Protein AF-A0A1R2CXI7-F1 (afdb_monomer_lite)

InterPro domains:
  IPR032755 Translin-associated factor X-interacting protein 1, N-terminal [PF15739] (107-192)

Radius of gyration: 50.9 Å; chains: 1; bounding box: 118×107×134 Å

Sequence (336 aa):
MKKLDLDGKNRGRPKNSKDSGKSSKNLVPSPYSKPVIKPRSASNSKSTTNIKQPSTLLFNSNKNLFQESTPIDKNPILKASLSEARFDISEDDFDKRLLKDLKTIRNPDDEFDMYQKFFTEVIKADKKYGRILAKIKAGYDLKILSSENSIVTKLKNEIKEFQNQLSKEHKDRQLYVKKLEKLAKENVELSRLLDDAEIKYNTLVGRIKDITQYDVGKLPKDEMTWKALNYENQSLVKINKELQVDLKTISTKEKKLVGLLVEMKKQGYPVEQIYEKQISKSKRDISPGSYVEDTDNEDLVSGRAKEVAKPAIIPKLNLGDIQVDGLSNDSYLSDI

Structure (mmCIF, N/CA/C/O backbone):
data_AF-A0A1R2CXI7-F1
#
_entry.id   AF-A0A1R2CXI7-F1
#
loop_
_atom_site.group_PDB
_atom_site.id
_atom_site.type_symbol
_atom_site.label_atom_id
_atom_site.label_alt_id
_atom_site.label_comp_id
_atom_site.label_asym_id
_atom_site.label_entity_id
_atom_site.label_seq_id
_atom_site.pdbx_PDB_ins_code
_atom_site.Cartn_x
_atom_site.Cartn_y
_atom_site.Cartn_z
_atom_site.occupancy
_atom_site.B_iso_or_equiv
_atom_site.auth_seq_id
_atom_site.auth_comp_id
_atom_site.auth_asym_id
_atom_site.auth_atom_id
_atom_site.pdbx_PDB_model_num
ATOM 1 N N . MET A 1 1 ? 14.699 72.673 -6.684 1.00 40.12 1 MET A N 1
ATOM 2 C CA . MET A 1 1 ? 14.774 73.200 -5.301 1.00 40.12 1 MET A CA 1
ATOM 3 C C . MET A 1 1 ? 15.309 72.098 -4.390 1.00 40.12 1 MET A C 1
ATOM 5 O O . MET A 1 1 ? 14.758 71.014 -4.473 1.00 40.12 1 MET A O 1
ATOM 9 N N . LYS A 1 2 ? 16.354 72.404 -3.588 1.00 39.66 2 LYS A N 1
ATOM 10 C CA . LYS A 1 2 ? 17.000 71.620 -2.491 1.00 39.66 2 LYS A CA 1
ATOM 11 C C . LYS A 1 2 ? 17.464 70.192 -2.866 1.00 39.66 2 LYS A C 1
ATOM 13 O O . LYS A 1 2 ? 16.628 69.327 -3.043 1.00 39.66 2 LYS A O 1
ATOM 18 N N . LYS A 1 3 ? 18.737 69.853 -3.125 1.00 38.34 3 LYS A N 1
ATOM 19 C CA . LYS A 1 3 ? 20.074 70.205 -2.583 1.00 38.34 3 LYS A CA 1
ATOM 20 C C . LYS A 1 3 ? 20.368 69.654 -1.167 1.00 38.34 3 LYS A C 1
ATOM 22 O O . LYS A 1 3 ? 19.745 70.122 -0.220 1.00 38.34 3 LYS A O 1
ATOM 27 N N . LEU A 1 4 ? 21.431 68.825 -1.125 1.00 38.62 4 LEU A N 1
ATOM 28 C CA . LEU A 1 4 ? 22.408 68.552 -0.045 1.00 38.62 4 LEU A CA 1
ATOM 29 C C . LEU A 1 4 ? 21.944 67.604 1.084 1.00 38.62 4 LEU A C 1
ATOM 31 O O . LEU A 1 4 ? 20.808 67.705 1.524 1.00 38.62 4 LEU A O 1
ATOM 35 N N . ASP A 1 5 ? 22.753 66.715 1.667 1.00 36.41 5 ASP A N 1
ATOM 36 C CA . ASP A 1 5 ? 24.124 66.232 1.420 1.00 36.41 5 ASP A CA 1
ATOM 37 C C . ASP A 1 5 ? 24.438 65.108 2.438 1.00 36.41 5 ASP A C 1
ATOM 39 O O . ASP A 1 5 ? 23.789 65.038 3.480 1.00 36.41 5 ASP A O 1
ATOM 43 N N . LEU A 1 6 ? 25.405 64.246 2.077 1.00 40.66 6 LEU A N 1
ATOM 44 C CA . LEU A 1 6 ? 26.630 63.820 2.804 1.00 40.66 6 LEU A CA 1
ATOM 45 C C . LEU A 1 6 ? 26.599 63.813 4.363 1.00 40.66 6 LEU A C 1
ATOM 47 O O . LEU A 1 6 ? 26.071 64.711 4.996 1.00 40.66 6 LEU A O 1
ATOM 51 N N . ASP A 1 7 ? 27.251 62.915 5.108 1.00 39.97 7 ASP A N 1
ATOM 52 C CA . ASP A 1 7 ? 28.494 62.190 4.844 1.00 39.97 7 ASP A CA 1
ATOM 53 C C . ASP A 1 7 ? 28.828 61.227 6.007 1.00 39.97 7 ASP A C 1
ATOM 55 O O . ASP A 1 7 ? 28.520 61.536 7.156 1.00 39.97 7 ASP A O 1
ATOM 59 N N . GLY A 1 8 ? 29.610 60.178 5.707 1.00 39.44 8 GLY A N 1
ATOM 60 C CA . GLY A 1 8 ? 30.761 59.705 6.505 1.00 39.44 8 GLY A CA 1
ATOM 61 C C . GLY A 1 8 ? 30.561 59.058 7.891 1.00 39.44 8 GLY A C 1
ATOM 62 O O . GLY A 1 8 ? 29.607 59.314 8.601 1.00 39.44 8 GLY A O 1
ATOM 63 N N . LYS A 1 9 ? 31.462 58.228 8.434 1.00 41.25 9 LYS A N 1
ATOM 64 C CA . LYS A 1 9 ? 32.814 57.740 8.084 1.00 41.25 9 LYS A CA 1
ATOM 65 C C . LYS A 1 9 ? 33.075 56.505 8.985 1.00 41.25 9 LYS A C 1
ATOM 67 O O . LYS A 1 9 ? 32.728 56.528 10.156 1.00 41.25 9 LYS A O 1
ATOM 72 N N . ASN A 1 10 ? 33.535 55.373 8.446 1.00 41.66 10 ASN A N 1
ATOM 73 C CA . ASN A 1 10 ? 34.939 54.924 8.347 1.00 41.66 10 ASN A CA 1
ATOM 74 C C . ASN A 1 10 ? 35.700 54.648 9.664 1.00 41.66 10 ASN A C 1
ATOM 76 O O . ASN A 1 10 ? 35.816 55.546 10.495 1.00 41.66 10 ASN A O 1
ATOM 80 N N . ARG A 1 11 ? 36.352 53.465 9.721 1.00 36.72 11 ARG A N 1
ATOM 81 C CA . ARG A 1 11 ? 37.671 53.083 10.323 1.00 36.72 11 ARG A CA 1
ATOM 82 C C . ARG A 1 11 ? 37.583 51.624 10.798 1.00 36.72 11 ARG A C 1
ATOM 84 O O . ARG A 1 11 ? 36.631 51.292 11.480 1.00 36.72 11 ARG A O 1
ATOM 91 N N . GLY A 1 12 ? 38.486 50.677 10.549 1.00 33.03 12 GLY A N 1
ATOM 92 C CA . GLY A 1 12 ? 39.833 50.526 9.966 1.00 33.03 12 GLY A CA 1
ATOM 93 C C . GLY A 1 12 ? 40.204 49.034 10.209 1.00 33.03 12 GLY A C 1
ATOM 94 O O . GLY A 1 12 ? 39.444 48.337 10.867 1.00 33.03 12 GLY A O 1
ATOM 95 N N . ARG A 1 13 ? 41.299 48.393 9.798 1.00 35.66 13 ARG A N 1
ATOM 96 C CA . ARG A 1 13 ? 42.573 48.684 9.125 1.00 35.66 13 ARG A CA 1
ATOM 97 C C . ARG A 1 13 ? 43.193 47.286 8.794 1.00 35.66 13 ARG A C 1
ATOM 99 O O . ARG A 1 13 ? 42.824 46.318 9.457 1.00 35.66 13 ARG A O 1
ATOM 106 N N . PRO A 1 14 ? 44.120 47.147 7.824 1.00 55.00 14 PRO A N 1
ATOM 107 C CA . PRO A 1 14 ? 44.58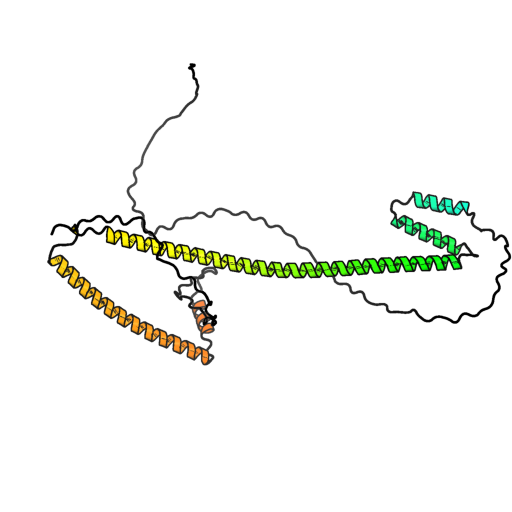8 45.859 7.292 1.00 55.00 14 PRO A CA 1
ATOM 108 C C . PRO A 1 14 ? 45.928 45.383 7.893 1.00 55.00 14 PRO A C 1
ATOM 110 O O . PRO A 1 14 ? 46.610 46.153 8.574 1.00 55.00 14 PRO A O 1
ATOM 113 N N . LYS A 1 15 ? 46.349 44.145 7.570 1.00 42.78 15 LYS A N 1
ATOM 114 C CA . LYS A 1 15 ? 47.748 43.682 7.675 1.00 42.78 15 LYS A CA 1
ATOM 115 C C . LYS A 1 15 ? 48.178 42.801 6.481 1.00 42.78 15 LYS A C 1
ATOM 117 O O . LYS A 1 15 ? 47.635 41.729 6.253 1.00 42.78 15 LYS A O 1
ATOM 122 N N . ASN A 1 16 ? 49.180 43.331 5.775 1.00 32.88 16 ASN A N 1
ATOM 123 C CA . ASN A 1 16 ? 50.277 42.730 4.988 1.00 32.88 16 ASN A CA 1
ATOM 124 C C . ASN A 1 16 ? 50.880 41.443 5.621 1.00 32.88 16 ASN A C 1
ATOM 126 O O . ASN A 1 16 ? 50.728 41.268 6.824 1.00 32.88 16 ASN A O 1
ATOM 130 N N . SER A 1 17 ? 51.653 40.545 4.983 1.00 34.12 17 SER A N 1
ATOM 131 C CA . SER A 1 17 ? 52.339 40.464 3.670 1.00 34.12 17 SER A CA 1
ATOM 132 C C . SER A 1 17 ? 53.127 39.136 3.556 1.00 34.12 17 SER A C 1
ATOM 134 O O . SER A 1 17 ? 53.605 38.681 4.591 1.00 34.12 17 SER A O 1
ATOM 136 N N . LYS A 1 18 ? 53.427 38.714 2.304 1.00 34.72 18 LYS A N 1
ATOM 137 C CA . LYS A 1 18 ? 54.623 37.960 1.814 1.00 34.72 18 LYS A CA 1
ATOM 138 C C . LYS A 1 18 ? 54.823 36.515 2.310 1.00 34.72 18 LYS A C 1
ATOM 140 O O . LYS A 1 18 ? 54.539 36.212 3.453 1.00 34.72 18 LYS A O 1
ATOM 145 N N . ASP A 1 19 ? 55.425 35.572 1.592 1.00 34.62 19 ASP A N 1
ATOM 146 C CA . ASP A 1 19 ? 55.866 35.335 0.204 1.00 34.62 19 ASP A CA 1
ATOM 147 C C . ASP A 1 19 ? 56.463 33.900 0.223 1.00 34.62 19 ASP A C 1
ATOM 149 O O . ASP A 1 19 ? 56.715 33.354 1.300 1.00 34.62 19 ASP A O 1
ATOM 153 N N . SER A 1 20 ? 56.752 33.340 -0.950 1.00 30.55 20 SER A N 1
ATOM 154 C CA . SER A 1 20 ? 57.569 32.154 -1.273 1.00 30.55 20 SER A CA 1
ATOM 155 C C . SER A 1 20 ? 56.811 31.026 -1.972 1.00 30.55 20 SER A C 1
ATOM 157 O O . SER A 1 20 ? 56.117 30.193 -1.391 1.00 30.55 20 SER A O 1
ATOM 159 N N . GLY A 1 21 ? 56.986 31.020 -3.293 1.00 31.34 21 GLY A N 1
ATOM 160 C CA . GLY A 1 21 ? 56.548 29.954 -4.168 1.00 31.34 21 GLY A CA 1
ATOM 161 C C . GLY A 1 21 ? 57.337 28.662 -3.987 1.00 31.34 21 GLY A C 1
ATOM 162 O O . GLY A 1 21 ? 58.462 28.646 -3.491 1.00 31.34 21 GLY A O 1
ATOM 163 N N . LYS A 1 22 ? 56.758 27.584 -4.514 1.00 34.19 22 LYS A N 1
ATOM 164 C CA . LYS A 1 22 ? 57.499 26.486 -5.130 1.00 34.19 22 LYS A CA 1
ATOM 165 C C . LYS A 1 22 ? 56.659 25.879 -6.250 1.00 34.19 22 LYS A C 1
ATOM 167 O O . LYS A 1 22 ? 55.550 25.397 -6.050 1.00 34.19 22 LYS A O 1
ATOM 172 N N . SER A 1 23 ? 57.248 25.959 -7.435 1.00 33.56 23 SER A N 1
ATOM 173 C CA . SER A 1 23 ? 56.897 25.272 -8.671 1.00 33.56 23 SER A CA 1
ATOM 174 C C . SER A 1 23 ? 56.673 23.772 -8.453 1.00 33.56 23 SER A C 1
ATOM 176 O O . SER A 1 23 ? 57.524 23.095 -7.878 1.00 33.56 23 SER A O 1
ATOM 178 N N . SER A 1 24 ? 55.565 23.239 -8.976 1.00 34.97 24 SER A N 1
ATOM 179 C CA . SER A 1 24 ? 55.477 21.834 -9.385 1.00 34.97 24 SER A CA 1
ATOM 180 C C . SER A 1 24 ? 54.522 21.681 -10.576 1.00 34.97 24 SER A C 1
ATOM 182 O O . SER A 1 24 ? 53.307 21.696 -10.459 1.00 34.97 24 SER A O 1
ATOM 184 N N . LYS A 1 25 ? 55.154 21.656 -11.752 1.00 34.78 25 LYS A N 1
ATOM 185 C CA . LYS A 1 25 ? 54.899 20.825 -12.938 1.00 34.78 25 LYS A CA 1
ATOM 186 C C . LYS A 1 25 ? 53.481 20.261 -13.147 1.00 34.78 25 LYS A C 1
ATOM 188 O O . LYS A 1 25 ? 53.008 19.421 -12.392 1.00 34.78 25 LYS A O 1
ATOM 193 N N . ASN A 1 26 ? 52.933 20.633 -14.306 1.00 42.88 26 ASN A N 1
ATOM 194 C CA . ASN A 1 26 ? 51.988 19.899 -15.150 1.00 42.88 26 ASN A CA 1
ATOM 195 C C . ASN A 1 26 ? 51.870 18.399 -14.824 1.00 42.88 26 ASN A C 1
ATOM 197 O O . ASN A 1 26 ? 52.779 17.622 -15.118 1.00 42.88 26 ASN A O 1
ATOM 201 N N . LEU A 1 27 ? 50.707 17.999 -14.314 1.00 35.78 27 LEU A N 1
ATOM 202 C CA . LEU A 1 27 ? 50.229 16.622 -14.340 1.00 35.78 27 LEU A CA 1
ATOM 203 C C . LEU A 1 27 ? 48.855 16.630 -15.007 1.00 35.78 27 LEU A C 1
ATOM 205 O O . LEU A 1 27 ? 47.883 17.161 -14.475 1.00 35.78 27 LEU A O 1
ATOM 209 N N . VAL A 1 28 ? 48.818 16.073 -16.214 1.00 42.09 28 VAL A N 1
ATOM 210 C CA . VAL A 1 28 ? 47.593 15.732 -16.938 1.00 42.09 28 VAL A CA 1
ATOM 211 C C . VAL A 1 28 ? 46.804 14.733 -16.078 1.00 42.09 28 VAL A C 1
ATOM 213 O O . VAL A 1 28 ? 47.386 13.722 -15.674 1.00 42.09 28 VAL A O 1
ATOM 216 N N . PRO A 1 29 ? 45.514 14.963 -15.769 1.00 41.12 29 PRO A N 1
ATOM 217 C CA . PRO A 1 29 ? 44.729 13.995 -15.015 1.00 41.12 29 PRO A CA 1
ATOM 218 C C . PRO A 1 29 ? 44.424 12.783 -15.900 1.00 41.12 29 PRO A C 1
ATOM 220 O O . PRO A 1 29 ? 43.861 12.917 -16.984 1.00 41.12 29 PRO A O 1
ATOM 223 N N . SER A 1 30 ? 44.790 11.591 -15.430 1.00 46.53 30 SER A N 1
ATOM 224 C CA . SER A 1 30 ? 44.369 10.326 -16.036 1.00 46.53 30 SER A CA 1
ATOM 225 C C . SER A 1 30 ? 42.844 10.158 -15.908 1.00 46.53 30 SER A C 1
ATOM 227 O O . SER A 1 30 ? 42.305 10.414 -14.821 1.00 46.53 30 SER A O 1
ATOM 229 N N . PRO A 1 31 ? 42.142 9.676 -16.954 1.00 45.88 31 PRO A N 1
ATOM 230 C CA . PRO A 1 31 ? 40.681 9.546 -16.982 1.00 45.88 31 PRO A CA 1
ATOM 231 C C . PRO A 1 31 ? 40.109 8.456 -16.049 1.00 45.88 31 PRO A C 1
ATOM 233 O O . PRO A 1 31 ? 38.913 8.197 -16.081 1.00 45.88 31 PRO A O 1
ATOM 236 N N . TYR A 1 32 ? 40.926 7.840 -15.185 1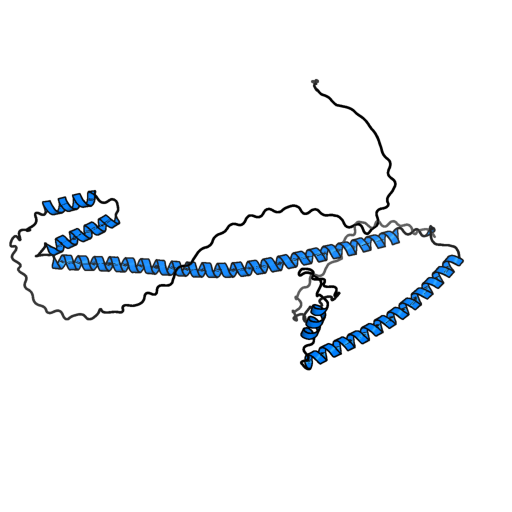.00 38.53 32 TYR A N 1
ATOM 237 C CA . TYR A 1 32 ? 40.520 6.745 -14.288 1.00 38.53 32 TYR A CA 1
ATOM 238 C C . TYR A 1 32 ? 40.651 7.055 -12.784 1.00 38.53 32 TYR A C 1
ATOM 240 O O . TYR A 1 32 ? 40.691 6.150 -11.949 1.00 38.53 32 TYR A O 1
ATOM 248 N N . SER A 1 33 ? 40.693 8.331 -12.400 1.00 44.47 33 SER A N 1
ATOM 249 C CA . SER A 1 33 ? 40.797 8.730 -10.988 1.00 44.47 33 SER A CA 1
ATOM 250 C C . SER A 1 33 ? 39.413 8.782 -10.323 1.00 44.47 33 SER A C 1
ATOM 252 O O . SER A 1 33 ? 38.645 9.711 -10.559 1.00 44.47 33 SER A O 1
ATOM 254 N N . LYS A 1 34 ? 39.078 7.791 -9.485 1.00 43.62 34 LYS A N 1
ATOM 255 C CA . LYS A 1 34 ? 37.812 7.753 -8.725 1.00 43.62 34 LYS A CA 1
ATOM 256 C C . LYS A 1 34 ? 37.728 8.908 -7.706 1.00 43.62 34 LYS A C 1
ATOM 258 O O . LYS A 1 34 ? 38.711 9.146 -7.000 1.00 43.62 34 LYS A O 1
ATOM 263 N N . PRO A 1 35 ? 36.573 9.580 -7.545 1.00 43.03 35 PRO A N 1
ATOM 264 C CA . PRO A 1 35 ? 36.405 10.593 -6.510 1.00 43.03 35 PRO A CA 1
ATOM 265 C C . PRO A 1 35 ? 36.284 9.950 -5.120 1.00 43.03 35 PRO A C 1
ATOM 267 O O . PRO A 1 35 ? 35.498 9.030 -4.899 1.00 43.03 35 PRO A O 1
ATOM 270 N N . VAL A 1 36 ? 37.056 10.468 -4.161 1.00 40.81 36 VAL A N 1
ATOM 271 C CA . VAL A 1 36 ? 36.945 10.131 -2.735 1.00 40.81 36 VAL A CA 1
ATOM 272 C C . VAL A 1 36 ? 35.788 10.931 -2.139 1.00 40.81 36 VAL A C 1
ATOM 274 O O . VAL A 1 36 ? 35.916 12.126 -1.878 1.00 40.81 36 VAL A O 1
ATOM 277 N N . ILE A 1 37 ? 34.654 10.269 -1.911 1.00 38.19 37 ILE A N 1
ATOM 278 C CA . ILE A 1 37 ? 33.508 10.839 -1.193 1.00 38.19 37 ILE A CA 1
ATOM 279 C C . ILE A 1 37 ? 33.637 10.459 0.287 1.00 38.19 37 ILE A C 1
ATOM 281 O O . ILE A 1 37 ? 33.604 9.284 0.646 1.00 38.19 37 ILE A O 1
ATOM 285 N N . LYS A 1 38 ? 33.790 11.460 1.161 1.00 40.94 38 LYS A N 1
ATOM 286 C CA . LYS A 1 38 ? 33.699 11.286 2.620 1.00 40.94 38 LYS A CA 1
ATOM 287 C C . LYS A 1 38 ? 32.222 11.143 3.024 1.00 40.94 38 LYS A C 1
ATOM 289 O O . LYS A 1 38 ? 31.434 12.009 2.642 1.00 40.94 38 LYS A O 1
ATOM 294 N N . PRO A 1 39 ? 31.826 10.133 3.820 1.00 37.03 39 PRO A N 1
ATOM 295 C CA . PRO A 1 39 ? 30.456 10.036 4.303 1.00 37.03 39 PRO A CA 1
ATOM 296 C C . PRO A 1 39 ? 30.208 11.023 5.451 1.00 37.03 39 PRO A C 1
ATOM 298 O O . PRO A 1 39 ? 31.014 11.172 6.371 1.00 37.03 39 PRO A O 1
ATOM 301 N N . ARG A 1 40 ? 29.063 11.702 5.368 1.00 33.16 40 ARG A N 1
ATOM 302 C CA . ARG A 1 40 ? 28.509 12.616 6.369 1.00 33.16 40 ARG A CA 1
ATOM 303 C C . ARG A 1 40 ? 27.686 11.798 7.370 1.00 33.16 40 ARG A C 1
ATOM 305 O O . ARG A 1 40 ? 26.814 11.033 6.973 1.00 33.16 40 ARG A O 1
ATOM 312 N N . SER A 1 41 ? 27.992 11.949 8.653 1.00 36.53 41 SER A N 1
ATOM 313 C CA . SER A 1 41 ? 27.380 11.233 9.775 1.00 36.53 41 SER A CA 1
ATOM 314 C C . SER A 1 41 ? 25.871 11.493 9.887 1.00 36.53 41 SER A C 1
ATOM 316 O O . SER A 1 41 ? 25.453 12.650 9.917 1.00 36.53 41 SER A O 1
ATOM 318 N N . ALA A 1 42 ? 25.072 10.430 10.013 1.00 34.50 42 ALA A N 1
ATOM 319 C CA . ALA A 1 42 ? 23.656 10.491 10.374 1.00 34.50 42 ALA A CA 1
ATOM 320 C C . ALA A 1 42 ? 23.458 9.984 11.813 1.00 34.50 42 ALA A C 1
ATOM 322 O O . ALA A 1 42 ? 23.968 8.934 12.203 1.00 34.50 42 ALA A O 1
ATOM 323 N N . SER A 1 43 ? 22.745 10.777 12.608 1.00 35.34 43 SER A N 1
ATOM 324 C CA . SER A 1 43 ? 22.449 10.569 14.023 1.00 35.34 43 SER A CA 1
ATOM 325 C C . SER A 1 43 ? 21.372 9.503 14.243 1.00 35.34 43 SER A C 1
ATOM 327 O O . SER A 1 43 ? 20.269 9.611 13.711 1.00 35.34 43 SER A O 1
ATOM 329 N N . ASN A 1 44 ? 21.668 8.522 15.097 1.00 34.00 44 ASN A N 1
ATOM 330 C CA . ASN A 1 44 ? 20.701 7.567 15.637 1.00 34.00 44 ASN A CA 1
ATOM 331 C C . ASN A 1 44 ? 19.860 8.217 16.746 1.00 34.00 44 ASN A C 1
ATOM 333 O O . ASN A 1 44 ? 20.416 8.712 17.724 1.00 34.00 44 ASN A O 1
ATOM 337 N N . SER A 1 45 ? 18.534 8.104 16.665 1.00 33.97 45 SER A N 1
ATOM 338 C CA . SER A 1 45 ? 17.668 8.135 17.848 1.00 33.97 45 SER A CA 1
ATOM 339 C C . SER A 1 45 ? 16.755 6.905 17.819 1.00 33.97 45 SER A C 1
ATOM 341 O O . SER A 1 45 ? 16.017 6.677 16.866 1.00 33.97 45 SER A O 1
ATOM 343 N N . LYS A 1 46 ? 16.893 6.051 18.839 1.00 33.31 46 LYS A N 1
ATOM 344 C CA . LYS A 1 46 ? 16.040 4.888 19.106 1.00 33.31 46 LYS A CA 1
ATOM 345 C C . LYS A 1 46 ? 15.129 5.263 20.271 1.00 33.31 46 LYS A C 1
ATOM 347 O O . LYS A 1 46 ? 15.644 5.536 21.352 1.00 33.31 46 LYS A O 1
ATOM 352 N N . SER A 1 47 ? 13.814 5.241 20.076 1.00 33.09 47 SER A N 1
ATOM 353 C CA . SER A 1 47 ? 12.852 5.186 21.176 1.00 33.09 47 SER A CA 1
ATOM 354 C C . SER A 1 47 ? 12.313 3.763 21.303 1.00 33.09 47 SER A C 1
ATOM 356 O O . SER A 1 47 ? 11.942 3.101 20.336 1.00 33.09 47 SER A O 1
ATOM 358 N N . THR A 1 48 ? 12.372 3.274 22.532 1.00 38.53 48 THR A N 1
ATOM 359 C CA . THR A 1 48 ? 11.898 1.982 23.006 1.00 38.53 48 THR A CA 1
ATOM 360 C C . THR A 1 48 ? 10.446 2.113 23.450 1.00 38.53 48 THR A C 1
ATOM 362 O O . THR A 1 48 ? 10.079 3.123 24.036 1.00 38.53 48 THR A O 1
ATOM 365 N N . THR A 1 49 ? 9.626 1.081 23.259 1.00 33.03 49 THR A N 1
ATOM 366 C CA . THR A 1 49 ? 8.569 0.735 24.225 1.00 33.03 49 THR A CA 1
ATOM 367 C C . THR A 1 49 ? 8.191 -0.739 24.078 1.00 33.03 49 THR A C 1
ATOM 369 O O . THR A 1 49 ? 7.684 -1.188 23.057 1.00 33.03 49 THR A O 1
ATOM 372 N N . ASN A 1 50 ? 8.483 -1.492 25.139 1.00 35.84 50 ASN A N 1
ATOM 373 C CA . ASN A 1 50 ? 7.927 -2.807 25.433 1.00 35.84 50 ASN A CA 1
ATOM 374 C C . ASN A 1 50 ? 6.538 -2.615 26.051 1.00 35.84 50 ASN A C 1
ATOM 376 O O . ASN A 1 50 ? 6.427 -1.869 27.023 1.00 35.84 50 ASN A O 1
ATOM 380 N N . ILE A 1 51 ? 5.522 -3.348 25.591 1.00 34.41 51 ILE A N 1
ATOM 381 C CA . ILE A 1 51 ? 4.290 -3.557 26.364 1.00 34.41 51 ILE A CA 1
ATOM 382 C C . ILE A 1 51 ? 4.021 -5.059 26.440 1.00 34.41 51 ILE A C 1
ATOM 384 O O . ILE A 1 51 ? 3.764 -5.730 25.443 1.00 34.41 51 ILE A O 1
ATOM 388 N N . LYS A 1 52 ? 4.148 -5.568 27.668 1.00 33.47 52 LYS A N 1
ATOM 389 C CA . LYS A 1 52 ? 3.819 -6.927 28.092 1.00 33.47 52 LYS A CA 1
ATOM 390 C C . LYS A 1 52 ? 2.299 -7.092 28.135 1.00 33.47 52 LYS A C 1
ATOM 392 O O . LYS A 1 52 ? 1.595 -6.226 28.646 1.00 33.47 52 LYS A O 1
ATOM 397 N N . GLN A 1 53 ? 1.823 -8.230 27.642 1.00 45.81 53 GLN A N 1
ATOM 398 C CA . GLN A 1 53 ? 0.455 -8.703 27.841 1.00 45.81 53 GLN A CA 1
ATOM 399 C C . GLN A 1 53 ? 0.232 -9.213 29.270 1.00 45.81 53 GLN A C 1
ATOM 401 O O . GLN A 1 53 ? 1.162 -9.754 29.875 1.00 45.81 53 GLN A O 1
ATOM 406 N N . PRO A 1 54 ? -1.023 -9.165 29.745 1.00 39.00 54 PRO A N 1
ATOM 407 C CA . PRO A 1 54 ? -1.535 -10.232 30.593 1.00 39.00 54 PRO A CA 1
ATOM 408 C C . PRO A 1 54 ? -2.892 -10.793 30.125 1.00 39.00 54 PRO A C 1
ATOM 410 O O . PRO A 1 54 ? -3.872 -10.077 29.942 1.00 39.00 54 PRO A O 1
ATOM 413 N N . SER A 1 55 ? -2.876 -12.118 29.964 1.00 34.38 55 SER A N 1
ATOM 414 C CA . SER A 1 55 ? -3.849 -13.132 30.403 1.00 34.38 55 SER A CA 1
ATOM 415 C C . SER A 1 55 ? -5.360 -12.937 30.209 1.00 34.38 55 SER A C 1
ATOM 417 O O . SER A 1 55 ? -6.026 -12.126 30.846 1.00 34.38 55 SER A O 1
ATOM 419 N N . THR A 1 56 ? -5.886 -13.893 29.449 1.00 40.12 56 THR A N 1
ATOM 420 C CA . THR A 1 56 ? -7.238 -14.458 29.421 1.00 40.12 56 THR A CA 1
ATOM 421 C C . THR A 1 56 ? -7.816 -14.809 30.799 1.00 40.12 56 THR A C 1
ATOM 423 O O . THR A 1 56 ? -7.197 -15.583 31.528 1.00 40.12 56 THR A O 1
ATOM 426 N N . LEU A 1 57 ? -9.059 -14.397 31.081 1.00 31.53 57 LEU A N 1
ATOM 427 C CA . LEU A 1 57 ? -9.964 -15.132 31.973 1.00 31.53 57 LEU A CA 1
ATOM 428 C C . LEU A 1 57 ? -11.394 -15.162 31.414 1.00 31.53 57 LEU A C 1
ATOM 430 O O . LEU A 1 57 ? -11.969 -14.148 31.021 1.00 31.53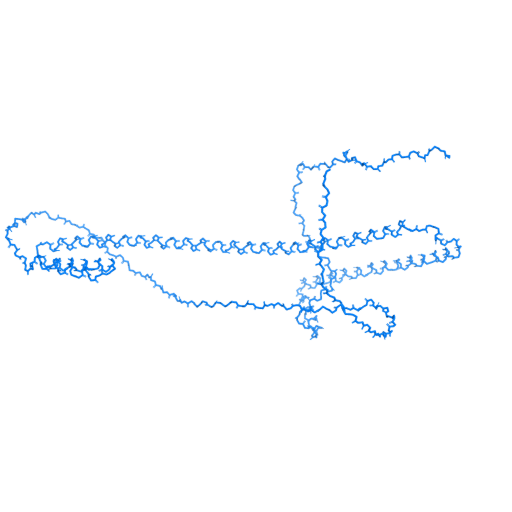 57 LEU A O 1
ATOM 434 N N . LEU A 1 58 ? -11.912 -16.387 31.362 1.00 32.91 58 LEU A N 1
ATOM 435 C CA . LEU A 1 58 ? -13.234 -16.819 30.928 1.00 32.91 58 LEU A CA 1
ATOM 436 C C . LEU A 1 58 ? -14.278 -16.535 32.020 1.00 32.91 58 LEU A C 1
ATOM 438 O O . LEU A 1 58 ? -14.062 -16.894 33.173 1.00 32.91 58 LEU A O 1
ATOM 442 N N . PHE A 1 59 ? -15.437 -15.992 31.642 1.00 31.52 59 PHE A N 1
ATOM 443 C CA . PHE A 1 59 ? -16.661 -16.019 32.450 1.00 31.52 59 PHE A CA 1
ATOM 444 C C . PHE A 1 59 ? -17.847 -16.446 31.578 1.00 31.52 59 PHE A C 1
ATOM 446 O O . PHE A 1 59 ? -18.224 -15.747 30.640 1.00 31.52 59 PHE A O 1
ATOM 453 N N . ASN A 1 60 ? -18.420 -17.605 31.898 1.00 27.50 60 ASN A N 1
ATOM 454 C CA . ASN A 1 60 ? -19.805 -18.015 31.642 1.00 27.50 60 ASN A CA 1
ATOM 455 C C . ASN A 1 60 ? -20.004 -19.318 32.440 1.00 27.50 60 ASN A C 1
ATOM 457 O O . ASN A 1 60 ? -19.098 -20.139 32.474 1.00 27.50 60 ASN A O 1
ATOM 461 N N . SER A 1 61 ? -21.100 -19.604 33.133 1.00 32.38 61 SER A N 1
ATOM 462 C CA . SER A 1 61 ? -22.487 -19.176 32.973 1.00 32.38 61 SER A CA 1
ATOM 463 C C . SER A 1 61 ? -23.269 -19.618 34.216 1.00 32.38 61 SER A C 1
ATOM 465 O O . SER A 1 61 ? -23.064 -20.749 34.647 1.00 32.38 61 SER A O 1
ATOM 467 N N . ASN A 1 62 ? -24.229 -18.830 34.703 1.00 29.11 62 ASN A N 1
ATOM 468 C CA . ASN A 1 62 ? -25.343 -19.369 35.490 1.00 29.11 62 ASN A CA 1
ATOM 469 C C . ASN A 1 62 ? -26.656 -19.018 34.791 1.00 29.11 62 ASN A C 1
ATOM 471 O O . ASN A 1 62 ? -26.974 -17.852 34.567 1.00 29.11 62 ASN A O 1
ATOM 475 N N . LYS A 1 63 ? -27.364 -20.074 34.388 1.00 38.19 63 LYS A N 1
ATOM 476 C CA . LYS A 1 63 ? -28.680 -20.051 33.756 1.00 38.19 63 LYS A CA 1
ATOM 477 C C . LYS A 1 63 ? -29.767 -20.061 34.834 1.00 38.19 63 LYS A C 1
ATOM 479 O O . LYS A 1 63 ? -29.681 -20.843 35.770 1.00 38.19 63 LYS A O 1
ATOM 484 N N . ASN A 1 64 ? -30.786 -19.238 34.592 1.00 37.19 64 ASN A N 1
ATOM 485 C CA . ASN A 1 64 ? -32.220 -19.484 34.772 1.00 37.19 64 ASN A CA 1
ATOM 486 C C . ASN A 1 64 ? -32.705 -20.131 36.075 1.00 37.19 64 ASN A C 1
ATOM 488 O O . ASN A 1 64 ? -32.557 -21.337 36.233 1.00 37.19 64 ASN A O 1
ATOM 492 N N . LEU A 1 65 ? -33.496 -19.387 36.862 1.00 35.44 65 LEU A N 1
ATOM 493 C CA . LEU A 1 65 ? -34.717 -19.952 37.451 1.00 35.44 65 LEU A CA 1
ATOM 494 C C . LEU A 1 65 ? -35.694 -18.863 37.926 1.00 35.44 65 LEU A C 1
ATOM 496 O O . LEU A 1 65 ? -35.635 -18.430 39.069 1.00 35.44 65 LEU A O 1
ATOM 500 N N . PHE A 1 66 ? -36.613 -18.443 37.055 1.00 35.00 66 PHE A N 1
ATOM 501 C CA . PHE A 1 66 ? -37.904 -17.883 37.466 1.00 35.00 66 PHE A CA 1
ATOM 502 C C . PHE A 1 66 ? -38.931 -18.100 36.356 1.00 35.00 66 PHE A C 1
ATOM 504 O O . PHE A 1 66 ? -38.803 -17.510 35.289 1.00 35.00 66 PHE A O 1
ATOM 511 N N . GLN A 1 67 ? -39.943 -18.919 36.638 1.00 34.34 67 GLN A N 1
ATOM 512 C CA . GLN A 1 67 ? -41.362 -18.581 36.489 1.00 34.34 67 GLN A CA 1
ATOM 513 C C . GLN A 1 67 ? -42.206 -19.813 36.817 1.00 34.34 67 GLN A C 1
ATOM 515 O O . GLN A 1 67 ? -42.106 -20.817 36.130 1.00 34.34 67 GLN A O 1
ATOM 520 N N . GLU A 1 68 ? -43.064 -19.697 37.828 1.00 31.42 68 GLU A N 1
ATOM 521 C CA . GLU A 1 68 ? -44.490 -19.968 37.638 1.00 31.42 68 GLU A CA 1
ATOM 522 C C . GLU A 1 68 ? -45.308 -19.388 38.794 1.00 31.42 68 GLU A C 1
ATOM 524 O O . GLU A 1 68 ? -44.865 -19.297 39.940 1.00 31.42 68 GLU A O 1
ATOM 529 N N . SER A 1 69 ? -46.482 -18.884 38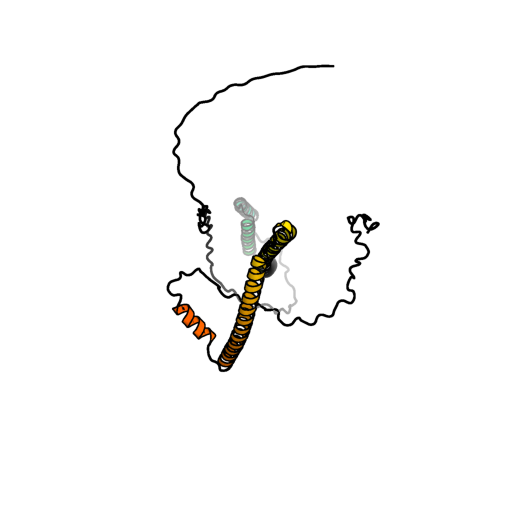.438 1.00 39.81 69 SER A N 1
ATOM 530 C CA . SER A 1 69 ? -47.295 -17.959 39.211 1.00 39.81 69 SER A CA 1
ATOM 531 C C . SER A 1 69 ? -48.702 -18.513 39.431 1.00 39.81 69 SER A C 1
ATOM 533 O O . SER A 1 69 ? -49.417 -18.742 38.462 1.00 39.81 69 SER A O 1
ATOM 535 N N . THR A 1 70 ? -49.125 -18.516 40.703 1.00 38.00 70 THR A N 1
ATOM 536 C CA . THR A 1 70 ? -50.517 -18.429 41.227 1.00 38.00 70 THR A CA 1
ATOM 537 C C . THR A 1 70 ? -51.432 -19.666 41.039 1.00 38.00 70 THR A C 1
ATOM 539 O O . THR A 1 70 ? -51.168 -20.485 40.168 1.00 38.00 70 THR A O 1
ATOM 542 N N . PRO A 1 71 ? -52.465 -19.866 41.896 1.00 42.38 71 PRO A N 1
ATOM 543 C CA . PRO A 1 71 ? -53.620 -18.969 42.000 1.00 42.38 71 PRO A CA 1
ATOM 544 C C . PRO A 1 71 ? -53.844 -18.366 43.395 1.00 42.38 71 PRO A C 1
ATOM 546 O O . PRO A 1 71 ? -53.488 -18.916 44.432 1.00 42.38 71 PRO A O 1
ATOM 549 N N . ILE A 1 72 ? -54.459 -17.189 43.353 1.00 45.91 72 ILE A N 1
ATOM 550 C CA . ILE A 1 72 ? -54.908 -16.337 44.452 1.00 45.91 72 ILE A CA 1
ATOM 551 C C . ILE A 1 72 ? -56.123 -16.968 45.127 1.00 45.91 72 ILE A C 1
ATOM 553 O O . ILE A 1 72 ? -57.131 -17.197 44.458 1.00 45.91 72 ILE A O 1
ATOM 557 N N . ASP A 1 73 ? -56.052 -17.151 46.445 1.00 33.62 73 ASP A N 1
ATOM 558 C CA . ASP A 1 73 ? -57.222 -17.467 47.258 1.00 33.62 73 ASP A CA 1
ATOM 559 C C . ASP A 1 73 ? -57.789 -16.187 47.884 1.00 33.62 73 ASP A C 1
ATOM 561 O O . ASP A 1 73 ? -57.071 -15.364 48.464 1.00 33.62 73 ASP A O 1
ATOM 565 N N . LYS A 1 74 ? -59.091 -15.989 47.685 1.00 52.62 74 LYS A N 1
ATOM 566 C CA . LYS A 1 74 ? -59.855 -14.835 48.153 1.00 52.62 74 LYS A CA 1
ATOM 567 C C . LYS A 1 74 ? -60.465 -15.198 49.497 1.00 52.62 74 LYS A C 1
ATOM 569 O O . LYS A 1 74 ? -61.376 -16.014 49.526 1.00 52.62 74 LYS A O 1
ATOM 574 N N . ASN A 1 75 ? -60.047 -14.536 50.574 1.00 42.16 75 ASN A N 1
ATOM 575 C CA . ASN A 1 75 ? -60.980 -13.911 51.514 1.00 42.16 75 ASN A CA 1
ATOM 576 C C . ASN A 1 75 ? -60.268 -13.078 52.590 1.00 42.16 75 ASN A C 1
ATOM 578 O O . ASN A 1 75 ? -59.069 -13.235 52.820 1.00 42.16 75 ASN A O 1
ATOM 582 N N . PRO A 1 76 ? -60.994 -12.104 53.164 1.00 60.72 76 PRO A N 1
ATOM 583 C CA . PRO A 1 76 ? -60.442 -10.959 53.862 1.00 60.72 76 PRO A CA 1
ATOM 584 C C . PRO A 1 76 ? -60.144 -11.321 55.313 1.00 60.72 76 PRO A C 1
ATOM 586 O O . PRO A 1 76 ? -60.694 -12.285 55.818 1.00 60.72 76 PRO A O 1
ATOM 589 N N . ILE A 1 77 ? -59.318 -10.518 55.979 1.00 43.16 77 ILE A N 1
ATOM 590 C CA . ILE A 1 77 ? -59.426 -10.099 57.388 1.00 43.16 77 ILE A CA 1
ATOM 591 C C . ILE A 1 77 ? -58.089 -9.440 57.708 1.00 43.16 77 ILE A C 1
ATOM 593 O O . ILE A 1 77 ? -57.103 -10.119 57.952 1.00 43.16 77 ILE A O 1
ATOM 597 N N . LEU A 1 78 ? -58.067 -8.110 57.734 1.00 39.75 78 LEU A N 1
ATOM 598 C CA . LEU A 1 78 ? -57.241 -7.362 58.676 1.00 39.75 78 LEU A CA 1
ATOM 599 C C . LEU A 1 78 ? -58.011 -6.095 59.060 1.00 39.75 78 LEU A C 1
ATOM 601 O O . LEU A 1 78 ? -57.698 -4.985 58.641 1.00 39.75 78 LEU A O 1
ATOM 605 N N . LYS A 1 79 ? -59.016 -6.272 59.927 1.00 44.28 79 LYS A N 1
ATOM 606 C CA . LYS A 1 79 ? -59.249 -5.292 60.991 1.00 44.28 79 LYS A CA 1
ATOM 607 C C . LYS A 1 79 ? -58.039 -5.383 61.925 1.00 44.28 79 LYS A C 1
ATOM 609 O O . LYS A 1 79 ? -58.079 -6.086 62.929 1.00 44.28 79 LYS A O 1
ATOM 614 N N . ALA A 1 80 ? -56.934 -4.747 61.550 1.00 38.00 80 ALA A N 1
ATOM 615 C CA . ALA A 1 80 ? -55.840 -4.520 62.475 1.00 38.00 80 ALA A CA 1
ATOM 616 C C . ALA A 1 80 ? -56.248 -3.328 63.340 1.00 38.00 80 ALA A C 1
ATOM 618 O O . ALA A 1 80 ? -56.279 -2.189 62.877 1.00 38.00 80 ALA A O 1
ATOM 619 N N . SER A 1 81 ? -56.634 -3.642 64.575 1.00 36.31 81 SER A N 1
ATOM 620 C CA . SER A 1 81 ? -56.712 -2.693 65.677 1.00 36.31 81 SER A CA 1
ATOM 621 C C . SER A 1 81 ? -55.514 -1.748 65.612 1.00 36.31 81 SER A C 1
ATOM 623 O O . SER A 1 81 ? -54.366 -2.193 65.526 1.00 36.31 81 SER A O 1
ATOM 625 N N . LEU A 1 82 ? -55.793 -0.447 65.613 1.00 41.19 82 LEU A N 1
ATOM 626 C CA . LEU A 1 82 ? -54.803 0.617 65.691 1.00 41.19 82 LEU A CA 1
ATOM 627 C C . LEU A 1 82 ? -54.274 0.668 67.135 1.00 41.19 82 LEU A C 1
ATOM 629 O O . LEU A 1 82 ? -54.458 1.645 67.845 1.00 41.19 82 LEU A O 1
ATOM 633 N N . SER A 1 83 ? -53.678 -0.426 67.612 1.00 39.47 83 SER A N 1
ATOM 634 C CA . SER A 1 83 ? -52.889 -0.382 68.833 1.00 39.47 83 SER A CA 1
ATOM 635 C C . SER A 1 83 ? -51.575 0.296 68.486 1.00 39.47 83 SER A C 1
ATOM 637 O O . SER A 1 83 ? -50.831 -0.174 67.620 1.00 39.47 83 SER A O 1
ATOM 639 N N . GLU A 1 84 ? -51.350 1.416 69.152 1.00 44.09 84 GLU A N 1
ATOM 640 C CA . GLU A 1 84 ? -50.136 2.215 69.201 1.00 44.09 84 GLU A CA 1
ATOM 641 C C . GLU A 1 84 ? -48.921 1.300 69.424 1.00 44.09 84 GLU A C 1
ATOM 643 O O . GLU A 1 84 ? -48.593 0.892 70.538 1.00 44.09 84 GLU A O 1
ATOM 648 N N . ALA A 1 85 ? -48.299 0.884 68.322 1.00 41.78 85 ALA A N 1
ATOM 649 C CA . ALA A 1 85 ? -47.063 0.129 68.356 1.00 41.78 85 ALA A CA 1
ATOM 650 C C . ALA A 1 85 ? -45.970 1.126 68.726 1.00 41.78 85 ALA A C 1
ATOM 652 O O . ALA A 1 85 ? -45.583 1.961 67.910 1.00 41.78 85 ALA A O 1
ATOM 653 N N . ARG A 1 86 ? -45.518 1.064 69.979 1.00 43.41 86 ARG A N 1
ATOM 654 C CA . ARG A 1 86 ? -44.333 1.793 70.417 1.00 43.41 86 ARG A CA 1
ATOM 655 C C . ARG A 1 86 ? -43.166 1.345 69.543 1.00 43.41 86 ARG A C 1
ATOM 657 O O . ARG A 1 86 ? -42.822 0.164 69.522 1.00 43.41 86 ARG A O 1
ATOM 664 N N . PHE A 1 87 ? -42.602 2.288 68.801 1.00 46.44 87 PHE A N 1
ATOM 665 C CA . PHE A 1 87 ? -41.268 2.140 68.249 1.00 46.44 87 PHE A CA 1
ATOM 666 C C . PHE A 1 87 ? -40.310 1.919 69.429 1.00 46.44 87 PHE A C 1
ATOM 668 O O . PHE A 1 87 ? -40.212 2.773 70.304 1.00 46.44 87 PHE A O 1
ATOM 675 N N . ASP A 1 88 ? -39.612 0.782 69.468 1.00 50.41 88 ASP A N 1
ATOM 676 C CA . ASP A 1 88 ? -38.562 0.514 70.472 1.00 50.41 88 ASP A CA 1
ATOM 677 C C . ASP A 1 88 ? -37.259 1.296 70.183 1.00 50.41 88 ASP A C 1
ATOM 679 O O . ASP A 1 88 ? -36.249 1.122 70.860 1.00 50.41 88 ASP A O 1
ATOM 683 N N . ILE A 1 89 ? -37.272 2.182 69.183 1.00 51.19 89 ILE A N 1
ATOM 684 C CA . ILE A 1 89 ? -36.192 3.110 68.850 1.00 51.19 89 ILE A CA 1
ATOM 685 C C . ILE A 1 89 ? -36.851 4.471 68.637 1.00 51.19 89 ILE A C 1
ATOM 687 O O . ILE A 1 89 ? -37.702 4.607 67.763 1.00 51.19 89 ILE A O 1
ATOM 691 N N . SER A 1 90 ? -36.493 5.468 69.446 1.00 58.12 90 SER A N 1
ATOM 692 C CA . SER A 1 90 ? -36.945 6.846 69.234 1.00 58.12 90 SER A CA 1
ATOM 693 C C . SER A 1 90 ? -36.560 7.279 67.816 1.00 58.12 90 SER A C 1
ATOM 695 O O . SER A 1 90 ? -35.375 7.290 67.488 1.00 58.12 90 SER A O 1
ATOM 697 N N . GLU A 1 91 ? -37.546 7.625 66.985 1.00 58.75 91 GLU A N 1
ATOM 698 C CA . GLU A 1 91 ? -37.383 8.118 65.602 1.00 58.75 91 GLU A CA 1
ATOM 699 C C . GLU A 1 91 ? -36.300 9.223 65.531 1.00 58.75 91 GLU A C 1
ATOM 701 O O . GLU A 1 91 ? -35.447 9.246 64.646 1.00 58.75 91 GLU A O 1
ATOM 706 N N . ASP A 1 92 ? -36.240 10.034 66.591 1.00 59.88 92 ASP A N 1
ATOM 707 C CA . ASP A 1 92 ? -35.336 11.168 66.787 1.00 59.88 92 ASP A CA 1
ATOM 708 C C . ASP A 1 92 ? -33.855 10.793 67.053 1.00 59.88 92 ASP A C 1
ATOM 710 O O . ASP A 1 92 ? -32.979 11.659 67.021 1.00 59.88 92 ASP A O 1
ATOM 714 N N . ASP A 1 93 ? -33.545 9.523 67.342 1.00 69.75 93 ASP A N 1
ATOM 715 C CA . ASP A 1 93 ? -32.175 9.028 67.583 1.00 69.75 93 ASP A CA 1
ATOM 716 C C . ASP A 1 93 ? -31.565 8.404 66.312 1.00 69.75 93 ASP A C 1
ATOM 718 O O . ASP A 1 93 ? -30.355 8.461 66.077 1.00 69.75 93 ASP A O 1
ATOM 722 N N . PHE A 1 94 ? -32.422 7.874 65.436 1.00 73.94 94 PHE A N 1
ATOM 723 C CA . PHE A 1 94 ? -32.024 7.249 64.177 1.00 73.94 94 PHE A CA 1
ATOM 724 C C . PHE A 1 94 ? -31.580 8.292 63.143 1.00 73.94 94 PHE A C 1
ATOM 726 O O . PHE A 1 94 ? -30.486 8.190 62.579 1.00 73.94 94 PHE A O 1
ATOM 733 N N . ASP A 1 95 ? -32.369 9.356 62.977 1.00 76.06 95 ASP A N 1
ATOM 734 C CA . ASP A 1 95 ? -32.069 10.451 62.048 1.00 76.06 95 ASP A CA 1
ATOM 735 C C . ASP A 1 95 ? -30.801 11.216 62.441 1.00 76.06 95 ASP A C 1
ATOM 737 O O . ASP A 1 95 ? -29.992 11.579 61.583 1.00 76.06 95 ASP A O 1
ATOM 741 N N . LYS A 1 96 ? -30.558 11.404 63.746 1.00 81.00 96 LYS A N 1
ATOM 742 C CA . LYS A 1 96 ? -29.325 12.037 64.249 1.00 81.00 96 LYS A CA 1
ATOM 743 C C . LYS A 1 96 ? -28.087 11.204 63.934 1.00 81.00 96 LYS A C 1
ATOM 745 O O . LYS A 1 96 ? -27.033 11.770 63.631 1.00 81.00 96 LYS A O 1
ATOM 750 N N . ARG A 1 97 ? -28.206 9.875 63.994 1.00 81.00 97 ARG A N 1
ATOM 751 C CA . ARG A 1 97 ? -27.115 8.942 63.695 1.00 81.00 97 ARG A CA 1
ATOM 752 C C . ARG A 1 97 ? -26.803 8.916 62.201 1.00 81.00 97 ARG A C 1
ATOM 754 O O . ARG A 1 97 ? -25.646 9.091 61.830 1.00 81.00 97 ARG A O 1
ATOM 761 N N . LEU A 1 98 ? -27.836 8.846 61.362 1.00 82.06 98 LEU A N 1
ATOM 762 C CA . LEU A 1 98 ? -27.708 8.944 59.909 1.00 82.06 98 LEU A CA 1
ATOM 763 C C . LEU A 1 98 ? -27.060 10.273 59.485 1.00 82.06 98 LEU A C 1
ATOM 765 O O . LEU A 1 98 ? -26.097 10.271 58.723 1.00 82.06 98 LEU A O 1
ATOM 769 N N . LEU A 1 99 ? -27.512 11.411 60.030 1.00 82.62 99 LEU A N 1
ATOM 770 C CA . LEU A 1 99 ? -26.925 12.722 59.718 1.00 82.62 99 LEU A CA 1
ATOM 771 C C . LEU A 1 99 ? -25.454 12.834 60.133 1.00 82.62 99 LEU A C 1
ATOM 773 O O . LEU A 1 99 ? -24.676 13.533 59.482 1.00 82.62 99 LEU A O 1
ATOM 777 N N . LYS A 1 100 ? -25.075 12.212 61.253 1.00 84.31 100 LYS A N 1
ATOM 778 C CA . LYS A 1 100 ? -23.695 12.222 61.743 1.00 84.31 100 LYS A CA 1
ATOM 779 C C . LYS A 1 100 ? -22.787 11.410 60.825 1.00 84.31 100 LYS A C 1
ATOM 781 O O . LYS A 1 100 ? -21.711 11.890 60.469 1.00 84.31 100 LYS A O 1
ATOM 786 N N . ASP A 1 101 ? -23.234 10.232 60.411 1.00 80.44 101 ASP A N 1
ATOM 787 C CA . ASP A 1 101 ? -22.435 9.351 59.565 1.00 80.44 101 ASP A CA 1
ATOM 788 C C . ASP A 1 101 ? -22.334 9.911 58.128 1.00 80.44 101 ASP A C 1
ATOM 790 O O . ASP A 1 101 ? -21.235 9.951 57.572 1.00 80.44 101 ASP A O 1
ATOM 794 N N . LEU A 1 102 ? -23.408 10.517 57.597 1.00 81.75 102 LEU A N 1
ATOM 795 C CA . LEU A 1 102 ? -23.410 11.230 56.306 1.00 81.75 102 LEU A CA 1
ATOM 796 C C . LEU A 1 102 ? -22.450 12.429 56.269 1.00 81.75 102 LEU A C 1
ATOM 798 O O . LEU A 1 102 ? -21.756 12.631 55.277 1.00 81.75 102 LEU A O 1
ATOM 802 N N . LYS A 1 103 ? -22.333 13.206 57.358 1.00 81.31 103 LYS A N 1
ATOM 803 C CA . LYS A 1 103 ? -21.377 14.334 57.449 1.00 81.31 103 LYS A CA 1
ATOM 804 C C . LYS A 1 103 ? -19.910 13.910 57.345 1.00 81.31 103 LYS A C 1
ATOM 806 O O . LYS A 1 103 ? -19.042 14.757 57.138 1.00 81.31 103 LYS A O 1
ATOM 811 N N . THR A 1 104 ? -19.631 12.624 57.532 1.00 79.12 104 THR A N 1
ATOM 812 C CA . THR A 1 104 ? -18.275 12.067 57.528 1.00 79.12 104 THR A CA 1
ATOM 813 C C . THR A 1 104 ? -17.873 11.557 56.137 1.00 79.12 104 THR A C 1
ATOM 815 O O . THR A 1 104 ? -16.693 11.316 55.884 1.00 79.12 104 THR A O 1
ATOM 818 N N . ILE A 1 105 ? -18.833 11.432 55.216 1.00 80.62 105 ILE A N 1
ATOM 819 C CA . ILE A 1 105 ? -18.630 10.913 53.864 1.00 80.62 105 ILE A CA 1
ATOM 820 C C . ILE A 1 105 ? -18.254 12.046 52.900 1.00 80.62 105 ILE A C 1
ATOM 822 O O . ILE A 1 105 ? -18.801 13.144 52.954 1.00 80.62 105 ILE A O 1
ATOM 826 N N . ARG A 1 106 ? -17.295 11.780 52.003 1.00 73.25 106 ARG A N 1
ATOM 827 C CA . ARG A 1 106 ? -16.866 12.711 50.939 1.00 73.25 106 ARG A CA 1
ATOM 828 C C . ARG A 1 106 ? -17.244 12.263 49.526 1.00 73.25 106 ARG A C 1
ATOM 830 O O . ARG A 1 106 ? -17.124 13.071 48.611 1.00 73.25 106 ARG A O 1
ATOM 837 N N . ASN A 1 107 ? -17.645 11.006 49.342 1.00 78.81 107 ASN A N 1
ATOM 838 C CA . ASN A 1 107 ? -17.894 10.407 48.034 1.00 78.81 107 ASN A CA 1
ATOM 839 C C . ASN A 1 107 ? -19.381 10.014 47.913 1.00 78.81 107 ASN A C 1
ATOM 841 O O . ASN A 1 107 ? -19.885 9.351 48.817 1.00 78.81 107 ASN A O 1
ATOM 845 N N . PRO A 1 108 ? -20.091 10.388 46.836 1.00 75.38 108 PRO A N 1
ATOM 846 C CA . PRO A 1 108 ? -21.523 10.099 46.684 1.00 75.38 108 PRO A CA 1
ATOM 847 C C . PRO A 1 108 ? -21.861 8.599 46.623 1.00 75.38 108 PRO A C 1
ATOM 849 O O . PRO A 1 108 ? -22.945 8.205 47.046 1.00 75.38 108 PRO A O 1
ATOM 852 N N . ASP A 1 109 ? -20.944 7.746 46.155 1.00 77.50 109 ASP A N 1
ATOM 853 C CA . ASP A 1 109 ? -21.163 6.289 46.140 1.00 77.50 109 ASP A CA 1
ATOM 854 C 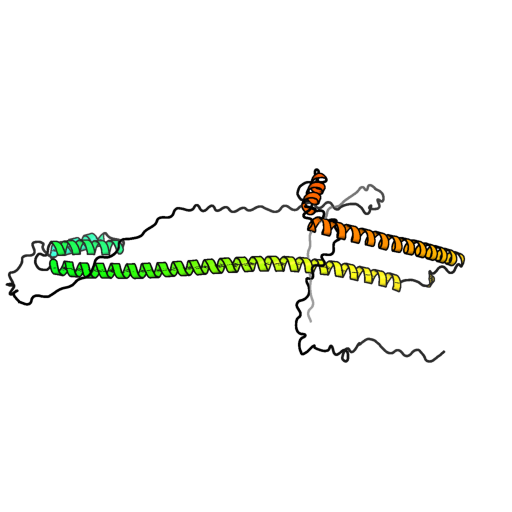C . ASP A 1 109 ? -21.221 5.712 47.567 1.00 77.50 109 ASP A C 1
ATOM 856 O O . ASP A 1 109 ? -22.088 4.899 47.891 1.00 77.50 109 ASP A O 1
ATOM 860 N N . ASP A 1 110 ? -20.364 6.217 48.459 1.00 84.31 110 ASP A N 1
ATOM 861 C CA . ASP A 1 110 ? -20.356 5.833 49.874 1.00 84.31 110 ASP A CA 1
ATOM 862 C C . ASP A 1 110 ? -21.624 6.332 50.598 1.00 84.31 110 ASP A C 1
ATOM 864 O O . ASP A 1 110 ? -22.078 5.727 51.574 1.00 84.31 110 ASP A O 1
ATOM 868 N N . GLU A 1 111 ? -22.210 7.432 50.113 1.00 85.56 111 GLU A N 1
ATOM 869 C CA . GLU A 1 111 ? -23.465 8.005 50.605 1.00 85.56 111 GLU A CA 1
ATOM 870 C C . GLU A 1 111 ? -24.647 7.073 50.304 1.00 85.56 111 GLU A C 1
ATOM 872 O O . GLU A 1 111 ? -25.439 6.751 51.196 1.00 85.56 111 GLU A O 1
ATOM 877 N N . PHE A 1 112 ? -24.730 6.567 49.069 1.00 86.06 112 PHE A N 1
ATOM 878 C CA . PHE A 1 112 ? -25.747 5.597 48.661 1.00 86.06 112 PHE A CA 1
ATOM 879 C C . PHE A 1 112 ? -25.644 4.287 49.456 1.00 86.06 112 PHE A C 1
ATOM 881 O O . PHE A 1 112 ? -26.652 3.798 49.980 1.00 86.06 112 PHE A O 1
ATOM 888 N N . ASP A 1 113 ? -24.429 3.762 49.629 1.00 87.81 113 ASP A N 1
ATOM 889 C CA . ASP A 1 113 ? -24.168 2.575 50.449 1.00 87.81 113 ASP A CA 1
ATOM 890 C C . ASP A 1 113 ? -24.605 2.774 51.907 1.00 87.81 113 ASP A C 1
ATOM 892 O O . ASP A 1 113 ? -25.107 1.850 52.561 1.00 87.81 113 ASP A O 1
ATOM 896 N N . MET A 1 114 ? -24.437 3.987 52.437 1.00 87.56 114 MET A N 1
ATOM 897 C CA . MET A 1 114 ? -24.875 4.329 53.784 1.00 87.56 114 MET A CA 1
ATOM 898 C C . MET A 1 114 ? -26.399 4.360 53.896 1.00 87.56 114 MET A C 1
ATOM 900 O O . MET A 1 114 ? -26.953 3.709 54.787 1.00 87.56 114 MET A O 1
ATOM 904 N N . TYR A 1 115 ? -27.093 5.014 52.963 1.00 89.31 115 TYR A N 1
ATOM 905 C CA . TYR A 1 115 ? -28.556 4.979 52.907 1.00 89.31 115 TYR A CA 1
ATOM 906 C C . TYR A 1 115 ? -29.092 3.547 52.790 1.00 89.31 115 TYR A C 1
ATOM 908 O O . TYR A 1 115 ? -30.052 3.189 53.475 1.00 89.31 115 TYR A O 1
ATOM 916 N N . GLN A 1 116 ? -28.447 2.690 51.994 1.00 90.00 116 GLN A N 1
ATOM 917 C CA . GLN A 1 116 ? -28.855 1.293 51.846 1.00 90.00 116 GLN A CA 1
ATOM 918 C C . GLN A 1 116 ? -28.706 0.501 53.159 1.00 90.00 116 GLN A C 1
ATOM 920 O O . GLN A 1 116 ? -29.574 -0.319 53.492 1.00 90.00 116 GLN A O 1
ATOM 925 N N . LYS A 1 117 ? -27.642 0.760 53.932 1.00 90.00 117 LYS A N 1
ATOM 926 C CA . LYS A 1 117 ? -27.416 0.157 55.259 1.00 90.00 117 LYS A CA 1
ATOM 927 C C . LYS A 1 117 ? -28.488 0.580 56.261 1.00 90.00 117 LYS A C 1
ATOM 929 O O . LYS A 1 117 ? -29.140 -0.295 56.833 1.00 90.00 117 LYS A O 1
ATOM 934 N N . PHE A 1 118 ? -28.724 1.883 56.414 1.00 89.50 118 PHE A N 1
ATOM 935 C CA . PHE A 1 118 ? -29.737 2.406 57.338 1.00 89.50 118 PHE A CA 1
ATOM 936 C C . PHE A 1 118 ? -31.150 1.953 56.949 1.00 89.50 118 PHE A C 1
ATOM 938 O O . PHE A 1 118 ? -31.914 1.510 57.802 1.00 89.50 118 PHE A O 1
ATOM 945 N N . PHE A 1 119 ? -31.485 1.938 55.657 1.00 91.50 119 PHE A N 1
ATOM 946 C CA . PHE A 1 119 ? -32.779 1.430 55.196 1.00 91.50 119 PHE A CA 1
ATOM 947 C C . PHE A 1 119 ? -32.972 -0.061 55.522 1.00 91.50 119 PHE A C 1
ATOM 949 O O . PHE A 1 119 ? -34.061 -0.494 55.900 1.00 91.50 119 PHE A O 1
ATOM 956 N N . THR A 1 120 ? -31.902 -0.857 55.446 1.00 92.56 120 THR A N 1
ATOM 957 C CA . THR A 1 120 ? -31.927 -2.274 55.845 1.00 92.56 120 THR A CA 1
ATOM 958 C C . THR A 1 120 ? -32.126 -2.444 57.355 1.00 92.56 120 THR A C 1
ATOM 960 O O . THR A 1 120 ? -32.776 -3.399 57.783 1.00 92.56 120 THR A O 1
ATOM 963 N N . GLU A 1 121 ? -31.588 -1.536 58.166 1.00 89.75 121 GLU A N 1
ATOM 964 C CA . GLU A 1 121 ? -31.781 -1.512 59.619 1.00 89.75 121 GLU A CA 1
ATOM 965 C C . GLU A 1 121 ? -33.229 -1.146 59.991 1.00 89.75 121 GLU A C 1
ATOM 967 O O . GLU A 1 121 ? -33.848 -1.875 60.768 1.00 89.75 121 GLU A O 1
ATOM 972 N N . VAL A 1 122 ? -33.823 -0.139 59.335 1.00 89.19 122 VAL A N 1
ATOM 973 C CA . VAL A 1 122 ? -35.248 0.224 59.495 1.00 89.19 122 VAL A CA 1
ATOM 974 C C . VAL A 1 122 ? -36.168 -0.951 59.157 1.00 89.19 122 VAL A C 1
ATOM 976 O O . VAL A 1 122 ? -37.062 -1.285 59.932 1.00 89.19 122 VAL A O 1
ATOM 979 N N . ILE A 1 123 ? -35.918 -1.638 58.036 1.00 90.69 123 ILE A N 1
ATOM 980 C CA . ILE A 1 123 ? -36.698 -2.817 57.621 1.00 90.69 123 ILE A CA 1
ATOM 981 C C . ILE A 1 123 ? -36.686 -3.919 58.691 1.00 90.69 123 ILE A C 1
ATOM 983 O O . ILE A 1 123 ? -37.691 -4.606 58.874 1.00 90.69 123 ILE A O 1
ATOM 987 N N . LYS A 1 124 ? -35.550 -4.119 59.372 1.00 89.12 124 LYS A N 1
ATOM 988 C CA . LYS A 1 124 ? -35.394 -5.148 60.412 1.00 89.12 124 LYS A CA 1
ATOM 989 C C . LYS A 1 124 ? -36.044 -4.745 61.736 1.00 89.12 124 LYS A C 1
ATOM 991 O O . LYS A 1 124 ? -36.553 -5.620 62.434 1.00 89.12 124 LYS A O 1
ATOM 996 N N . ALA A 1 125 ? -36.009 -3.459 62.080 1.00 87.44 125 ALA A N 1
ATOM 997 C CA . ALA A 1 125 ? -36.594 -2.933 63.309 1.00 87.44 125 ALA A CA 1
ATOM 998 C C . ALA A 1 125 ? -38.132 -2.839 63.237 1.00 87.44 125 ALA A C 1
ATOM 1000 O O . ALA A 1 125 ? -38.814 -3.080 64.236 1.00 87.44 125 ALA A O 1
ATOM 1001 N N . ASP A 1 126 ? -38.695 -2.542 62.060 1.00 85.62 126 ASP A N 1
ATOM 1002 C CA . ASP A 1 126 ? -40.137 -2.365 61.878 1.00 85.62 126 ASP A CA 1
ATOM 1003 C C . ASP A 1 126 ? -40.889 -3.703 61.719 1.00 85.62 126 ASP A C 1
ATOM 1005 O O . ASP A 1 126 ? -40.962 -4.305 60.643 1.00 85.62 126 ASP A O 1
ATOM 1009 N N . LYS A 1 127 ? -41.535 -4.149 62.803 1.00 85.50 127 LYS A N 1
ATOM 1010 C CA . LYS A 1 127 ? -42.359 -5.372 62.828 1.00 85.50 127 LYS A CA 1
ATOM 1011 C C . LYS A 1 127 ? -43.684 -5.243 62.064 1.00 85.50 127 LYS A C 1
ATOM 1013 O O . LYS A 1 127 ? -44.263 -6.267 61.700 1.00 85.50 127 LYS A O 1
ATOM 1018 N N . LYS A 1 128 ? -44.187 -4.023 61.837 1.00 88.50 128 LYS A N 1
ATOM 1019 C CA . LYS A 1 128 ? -45.503 -3.763 61.232 1.00 88.50 128 LYS A CA 1
ATOM 1020 C C . LYS A 1 128 ? -45.406 -3.629 59.714 1.00 88.50 128 LYS A C 1
ATOM 1022 O O . LYS A 1 128 ? -46.169 -4.284 59.004 1.00 88.50 128 LYS A O 1
ATOM 1027 N N . TYR A 1 129 ? -44.463 -2.828 59.216 1.00 91.19 129 TYR A N 1
ATOM 1028 C CA . TYR A 1 129 ? -44.309 -2.555 57.782 1.00 91.19 129 TYR A CA 1
ATOM 1029 C C . TYR A 1 129 ? -43.023 -3.114 57.163 1.00 91.19 129 TYR A C 1
ATOM 1031 O O . TYR A 1 129 ? -42.904 -3.105 55.935 1.00 91.19 129 TYR A O 1
ATOM 1039 N N . GLY A 1 130 ? -42.109 -3.702 57.945 1.00 90.00 130 GLY A N 1
ATOM 1040 C CA . GLY A 1 130 ? -40.832 -4.232 57.446 1.00 90.00 130 GLY A CA 1
ATOM 1041 C C . GLY A 1 130 ? -40.969 -5.207 56.270 1.00 90.00 130 GLY A C 1
ATOM 1042 O O . GLY A 1 130 ? -40.208 -5.130 55.308 1.00 90.00 130 GLY A O 1
ATOM 1043 N N . ARG A 1 131 ? -42.005 -6.065 56.250 1.00 90.19 131 ARG A N 1
ATOM 1044 C CA . ARG A 1 131 ? -42.284 -6.957 55.100 1.00 90.19 131 ARG A CA 1
ATOM 1045 C C . ARG A 1 131 ? -42.596 -6.203 53.804 1.00 90.19 131 ARG A C 1
ATOM 1047 O O . ARG A 1 131 ? -42.209 -6.664 52.731 1.00 90.19 131 ARG A O 1
ATOM 1054 N N . ILE A 1 132 ? -43.328 -5.093 53.883 1.00 93.88 132 ILE A N 1
ATOM 1055 C CA . ILE A 1 132 ? -43.681 -4.276 52.714 1.00 93.88 132 ILE A CA 1
ATOM 1056 C C . ILE A 1 132 ? -42.449 -3.489 52.261 1.00 93.88 132 ILE A C 1
ATOM 1058 O O . ILE A 1 132 ? -42.112 -3.524 51.079 1.00 93.88 132 ILE A O 1
ATOM 1062 N N . LEU A 1 133 ? -41.728 -2.869 53.199 1.00 93.62 133 LEU A N 1
ATOM 1063 C CA . LEU A 1 133 ? -40.491 -2.135 52.923 1.00 93.62 133 LEU A CA 1
ATOM 1064 C C . LEU A 1 133 ? -39.414 -3.033 52.289 1.00 93.62 133 LEU A C 1
ATOM 1066 O O . LEU A 1 133 ? -38.765 -2.624 51.330 1.00 93.62 133 LEU A O 1
ATOM 1070 N N . ALA A 1 134 ? -39.289 -4.289 52.730 1.00 93.44 134 ALA A N 1
ATOM 1071 C CA . ALA A 1 134 ? -38.394 -5.272 52.119 1.00 93.44 134 ALA A CA 1
ATOM 1072 C C . ALA A 1 134 ? -38.749 -5.573 50.652 1.00 93.44 134 ALA A C 1
ATOM 1074 O O . ALA A 1 134 ? -37.857 -5.666 49.807 1.00 93.44 134 ALA A O 1
ATOM 1075 N N . LYS A 1 135 ? -40.044 -5.694 50.322 1.00 94.56 135 LYS A N 1
ATOM 1076 C CA . LYS A 1 135 ? -40.495 -5.880 48.932 1.00 94.56 135 LYS A CA 1
ATOM 1077 C C . LYS A 1 135 ? -40.217 -4.648 48.073 1.00 94.56 135 LYS A C 1
ATOM 1079 O O . LYS A 1 135 ? -39.796 -4.799 46.930 1.00 94.56 135 LYS A O 1
ATOM 1084 N N . ILE A 1 136 ? -40.425 -3.449 48.622 1.00 94.38 136 ILE A N 1
ATOM 1085 C CA . ILE A 1 136 ? -40.101 -2.189 47.942 1.00 94.38 136 ILE A CA 1
ATOM 1086 C C . ILE A 1 136 ? -38.597 -2.133 47.652 1.00 94.38 136 ILE A C 1
ATOM 1088 O O . ILE A 1 136 ? -38.219 -1.938 46.497 1.00 94.38 136 ILE A O 1
ATOM 1092 N N . LYS A 1 137 ? -37.746 -2.401 48.655 1.00 94.38 137 LYS A N 1
ATOM 1093 C CA . LYS A 1 137 ? -36.285 -2.472 48.494 1.00 94.38 137 LYS A CA 1
ATOM 1094 C C . LYS A 1 137 ? -35.889 -3.422 47.365 1.00 94.38 137 LYS A C 1
ATOM 1096 O O . LYS A 1 137 ? -35.179 -3.018 46.452 1.00 94.38 137 LYS A O 1
ATOM 1101 N N . ALA A 1 138 ? -36.401 -4.653 47.391 1.00 94.44 138 ALA A N 1
ATOM 1102 C CA . ALA A 1 138 ? -36.096 -5.660 46.379 1.00 94.44 138 ALA A CA 1
ATOM 1103 C C . ALA A 1 138 ? -36.502 -5.219 44.960 1.00 94.44 138 ALA A C 1
ATOM 1105 O O . ALA A 1 138 ? -35.782 -5.489 44.002 1.00 94.44 138 ALA A O 1
ATOM 1106 N N . GLY A 1 139 ? -37.629 -4.511 44.818 1.00 95.12 139 GLY A N 1
ATOM 1107 C CA . GLY A 1 139 ? -38.058 -3.944 43.539 1.00 95.12 139 GLY A CA 1
ATOM 1108 C C . GLY A 1 139 ? -37.099 -2.875 43.003 1.00 95.12 139 GLY A C 1
ATOM 1109 O O . GLY A 1 139 ? -36.780 -2.881 41.812 1.00 95.12 139 GLY A O 1
ATOM 1110 N N . TYR A 1 140 ? -36.604 -1.987 43.871 1.00 94.50 140 TYR A N 1
ATOM 1111 C CA . TYR A 1 140 ? -35.609 -0.979 43.494 1.00 94.50 140 TYR A CA 1
ATOM 1112 C C . TYR A 1 140 ? -34.244 -1.596 43.184 1.00 94.50 140 TYR A C 1
ATOM 1114 O O . TYR A 1 140 ? -33.680 -1.273 42.141 1.00 94.50 140 TYR A O 1
ATOM 1122 N N . ASP A 1 141 ? -33.756 -2.526 44.010 1.00 93.00 141 ASP A N 1
ATOM 1123 C CA . ASP A 1 141 ? -32.490 -3.233 43.774 1.00 93.00 141 ASP A CA 1
ATOM 1124 C C . ASP A 1 141 ? -32.515 -3.952 42.409 1.00 93.00 141 ASP A C 1
ATOM 1126 O O . ASP A 1 141 ? -31.577 -3.843 41.619 1.00 93.00 141 ASP A O 1
ATOM 1130 N N . LEU A 1 142 ? -33.629 -4.619 42.071 1.00 94.62 142 LEU A N 1
ATOM 1131 C CA . LEU A 1 142 ? -33.804 -5.272 40.771 1.00 94.62 142 LEU A CA 1
ATOM 1132 C C . LEU A 1 142 ? -33.786 -4.264 39.611 1.00 94.62 142 LEU A C 1
ATOM 1134 O O . LEU A 1 142 ? -33.176 -4.520 38.570 1.00 94.62 142 LEU A O 1
ATOM 1138 N N . LYS A 1 143 ? -34.437 -3.107 39.780 1.00 94.19 143 LYS A N 1
ATOM 1139 C CA . LYS A 1 143 ? -34.459 -2.049 38.763 1.00 94.19 143 LYS A CA 1
ATOM 1140 C C . LYS A 1 143 ? -33.066 -1.455 38.541 1.00 94.19 143 LYS A C 1
ATOM 1142 O O . LYS A 1 143 ? -32.686 -1.264 37.383 1.00 94.19 143 LYS A O 1
ATOM 1147 N N . ILE A 1 144 ? -32.308 -1.210 39.609 1.00 92.50 144 ILE A N 1
ATOM 1148 C CA . ILE A 1 144 ? -30.926 -0.712 39.550 1.00 92.50 144 ILE A CA 1
ATOM 1149 C C . ILE A 1 144 ? -30.050 -1.716 38.795 1.00 92.50 144 ILE A C 1
ATOM 1151 O O . ILE A 1 144 ? -29.506 -1.368 37.749 1.00 92.50 144 ILE A O 1
ATOM 1155 N N . LEU A 1 145 ? -30.052 -2.988 39.208 1.00 93.56 145 LEU A N 1
ATOM 1156 C CA . LEU A 1 145 ? -29.295 -4.059 38.546 1.00 93.56 145 LEU A CA 1
ATOM 1157 C C . LEU A 1 145 ? -29.660 -4.217 37.063 1.00 93.56 145 LEU A C 1
ATOM 1159 O O . LEU A 1 145 ? -28.795 -4.437 36.216 1.00 93.56 145 LEU A O 1
ATOM 1163 N N . SER A 1 146 ? -30.946 -4.115 36.714 1.00 93.38 146 SER A N 1
ATOM 1164 C CA . SER A 1 146 ? -31.379 -4.190 35.312 1.00 93.38 146 SER A CA 1
ATOM 1165 C C . SER A 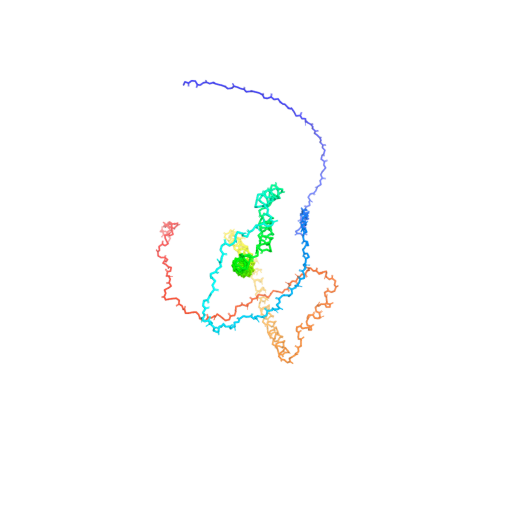1 146 ? -30.875 -3.004 34.479 1.00 93.38 146 SER A C 1
ATOM 1167 O O . SER A 1 146 ? -30.491 -3.175 33.319 1.00 93.38 146 SER A O 1
ATOM 1169 N N . SER A 1 147 ? -30.828 -1.813 35.082 1.00 93.31 147 SER A N 1
ATOM 1170 C CA . SER A 1 147 ? -30.365 -0.586 34.432 1.00 93.31 147 SER A CA 1
ATOM 1171 C C . SER A 1 147 ? -28.853 -0.624 34.226 1.00 93.31 147 SER A C 1
ATOM 1173 O O . SER A 1 147 ? -28.383 -0.361 33.121 1.00 93.31 147 SER A O 1
ATOM 1175 N N . GLU A 1 148 ? -28.102 -1.047 35.243 1.00 93.44 148 GLU A N 1
ATOM 1176 C CA . GLU A 1 148 ? -26.655 -1.263 35.161 1.00 93.44 148 GLU A CA 1
ATOM 1177 C C . GLU A 1 148 ? -26.300 -2.290 34.088 1.00 93.44 148 GLU A C 1
ATOM 1179 O O . GLU A 1 148 ? -25.486 -2.010 33.210 1.00 93.44 148 GLU A O 1
ATOM 1184 N N . ASN A 1 149 ? -26.964 -3.450 34.078 1.00 94.00 149 ASN A N 1
ATOM 1185 C CA . ASN A 1 149 ? -26.726 -4.476 33.063 1.00 94.00 149 ASN A CA 1
ATOM 1186 C C . ASN A 1 149 ? -27.027 -3.974 31.644 1.00 94.00 149 ASN A C 1
ATOM 1188 O O . ASN A 1 149 ? -26.294 -4.299 30.707 1.00 94.00 149 ASN A O 1
ATOM 1192 N N . SER A 1 150 ? -28.073 -3.162 31.475 1.00 94.94 150 SER A N 1
ATOM 1193 C CA . SER A 1 150 ? -28.397 -2.524 30.195 1.00 94.94 150 SER A CA 1
ATOM 1194 C C . SER A 1 150 ? -27.281 -1.579 29.739 1.00 94.94 150 SER A C 1
ATOM 1196 O O . SER A 1 150 ? -26.819 -1.681 28.601 1.00 94.94 150 SER A O 1
ATOM 1198 N N . ILE A 1 151 ? -26.786 -0.716 30.633 1.00 95.81 151 ILE A N 1
ATOM 1199 C CA . ILE A 1 151 ? -25.682 0.213 30.347 1.00 95.81 151 ILE A CA 1
ATOM 1200 C C . ILE A 1 151 ? -24.401 -0.556 30.014 1.00 95.81 151 ILE A C 1
ATOM 1202 O O . ILE A 1 151 ? -23.787 -0.309 28.978 1.00 95.81 151 ILE A O 1
ATOM 1206 N N . VAL A 1 152 ? -24.029 -1.542 30.831 1.00 96.44 152 VAL A N 1
ATOM 1207 C CA . VAL A 1 152 ? -22.844 -2.383 30.608 1.00 96.44 152 VAL A CA 1
ATOM 1208 C C . VAL A 1 152 ? -22.931 -3.109 29.266 1.00 96.44 152 VAL A C 1
ATOM 1210 O O . VAL A 1 152 ? -21.935 -3.206 28.551 1.00 96.44 152 VAL A O 1
ATOM 1213 N N . THR A 1 153 ? -24.110 -3.605 28.890 1.00 96.12 153 THR A N 1
ATOM 1214 C CA . THR A 1 153 ? -24.309 -4.282 27.601 1.00 96.12 153 THR A CA 1
ATOM 1215 C C . THR A 1 153 ? -24.161 -3.313 26.429 1.00 96.12 153 THR A C 1
ATOM 1217 O O . THR A 1 153 ? -23.502 -3.653 25.447 1.00 96.12 153 THR A O 1
ATOM 1220 N N . LYS A 1 154 ? -24.706 -2.093 26.538 1.00 97.00 154 LYS A N 1
ATOM 1221 C CA . LYS A 1 154 ? -24.521 -1.038 25.528 1.00 97.00 154 LYS A CA 1
ATOM 1222 C C . LYS A 1 154 ? -23.046 -0.680 25.360 1.00 97.00 154 LYS A C 1
ATOM 1224 O O . LYS A 1 154 ? -22.533 -0.773 24.251 1.00 97.00 154 LYS A O 1
ATOM 1229 N N . LEU A 1 155 ? -22.347 -0.403 26.461 1.00 97.31 155 LEU A N 1
ATOM 1230 C CA . LEU A 1 155 ? -20.919 -0.078 26.442 1.00 97.31 155 LEU A CA 1
ATOM 1231 C C . LEU A 1 155 ? -20.076 -1.219 25.856 1.00 97.31 155 LEU A C 1
ATOM 1233 O O . LEU A 1 155 ? -19.168 -0.980 25.067 1.00 97.31 155 LEU A O 1
ATOM 1237 N N . LYS A 1 156 ? -20.391 -2.482 26.176 1.00 97.50 156 LYS A N 1
ATOM 1238 C CA . LYS A 1 156 ? -19.717 -3.644 25.568 1.00 97.50 156 LYS A CA 1
ATOM 1239 C C . LYS A 1 156 ? -19.922 -3.713 24.055 1.00 97.50 156 LYS A C 1
ATOM 1241 O O . LYS A 1 156 ? -18.984 -4.060 23.336 1.00 97.50 156 LYS A O 1
ATOM 1246 N N . ASN A 1 157 ? -21.124 -3.403 23.577 1.00 97.25 157 ASN A N 1
ATOM 1247 C CA . ASN A 1 157 ? -21.418 -3.384 22.147 1.00 97.25 157 ASN A CA 1
ATOM 1248 C C . ASN A 1 157 ? -20.675 -2.245 21.439 1.00 97.25 157 ASN A C 1
ATOM 1250 O O . ASN A 1 157 ? -20.053 -2.501 20.412 1.00 97.25 157 ASN A O 1
ATOM 1254 N N . GLU A 1 158 ? -20.651 -1.043 22.020 1.00 97.81 158 GLU A N 1
ATOM 1255 C CA . GLU A 1 158 ? -19.889 0.101 21.498 1.00 97.81 158 GLU A CA 1
ATOM 1256 C C . GLU A 1 158 ? -18.386 -0.200 21.438 1.00 97.81 158 GLU A C 1
ATOM 1258 O O . GLU A 1 158 ? -17.748 0.007 20.408 1.00 97.81 158 GLU A O 1
ATOM 1263 N N . ILE A 1 159 ? -17.813 -0.787 22.497 1.00 97.88 159 ILE A N 1
ATOM 1264 C CA . ILE A 1 159 ? -16.405 -1.218 22.508 1.00 97.88 159 ILE A CA 1
ATOM 1265 C C . ILE A 1 159 ? -16.129 -2.195 21.360 1.00 97.88 159 ILE A C 1
ATOM 1267 O O . ILE A 1 159 ? -15.115 -2.075 20.669 1.00 97.88 159 ILE A O 1
ATOM 1271 N N . LYS A 1 160 ? -17.024 -3.161 21.137 1.00 97.94 160 LYS A N 1
ATOM 1272 C CA . LYS A 1 160 ? -16.881 -4.144 20.058 1.00 97.94 160 LYS A CA 1
ATOM 1273 C C . LYS A 1 160 ? -16.984 -3.492 18.676 1.00 97.94 160 LYS A C 1
ATOM 1275 O O . LYS A 1 160 ? -16.249 -3.874 17.766 1.00 97.94 160 LYS A O 1
ATOM 1280 N N . GLU A 1 161 ? -17.867 -2.515 18.512 1.00 97.75 161 GLU A N 1
ATOM 1281 C CA . GLU A 1 161 ? -18.004 -1.746 17.276 1.00 97.75 161 GLU A CA 1
ATOM 1282 C C . GLU A 1 161 ? -16.740 -0.931 16.980 1.00 97.75 161 GLU A C 1
ATOM 1284 O O . GLU A 1 161 ? -16.171 -1.066 15.893 1.00 97.75 161 GLU A O 1
ATOM 1289 N N . PHE A 1 162 ? -16.215 -0.201 17.969 1.00 97.94 162 PHE A N 1
ATOM 1290 C CA . PHE A 1 162 ? -14.959 0.538 17.830 1.00 97.94 162 PHE A CA 1
ATOM 1291 C C . PHE A 1 162 ? -13.771 -0.377 17.519 1.00 97.94 162 PHE A C 1
ATOM 1293 O O . PHE A 1 162 ? -12.948 -0.050 16.664 1.00 97.94 162 PHE A O 1
ATOM 1300 N N . GLN A 1 163 ? -13.690 -1.553 18.146 1.00 97.75 163 GLN A N 1
ATOM 1301 C CA . GLN A 1 163 ? -12.657 -2.544 17.828 1.00 97.75 163 GLN A CA 1
ATOM 1302 C C . GLN A 1 163 ? -12.738 -3.020 16.372 1.00 97.75 163 GLN A C 1
ATOM 1304 O O . GLN A 1 163 ? -11.712 -3.129 15.693 1.00 97.75 163 GLN A O 1
ATOM 1309 N N . ASN A 1 164 ? -13.947 -3.279 15.869 1.00 97.69 164 ASN A N 1
ATOM 1310 C CA . ASN A 1 164 ? -14.151 -3.687 14.481 1.00 97.69 164 ASN A CA 1
ATOM 1311 C C . ASN A 1 164 ? -13.772 -2.570 13.502 1.00 97.69 164 ASN A C 1
ATOM 1313 O O . ASN A 1 164 ? -13.100 -2.833 12.501 1.00 97.69 164 ASN A O 1
ATOM 1317 N N . GLN A 1 165 ? -14.164 -1.329 13.800 1.00 97.88 165 GLN A N 1
ATOM 1318 C CA . GLN A 1 165 ? -13.840 -0.168 12.977 1.00 97.88 165 GLN A CA 1
ATOM 1319 C C . GLN A 1 165 ? -12.326 0.068 12.921 1.00 97.88 165 GLN A C 1
ATOM 1321 O O . GLN A 1 165 ? -11.769 0.183 11.830 1.00 97.88 165 GLN A O 1
ATOM 1326 N N . LEU A 1 166 ? -11.647 0.011 14.070 1.00 97.75 166 LEU A N 1
ATOM 1327 C CA . LEU A 1 166 ? -10.194 0.138 14.157 1.00 97.75 166 LEU A CA 1
ATOM 1328 C C . LEU A 1 166 ? -9.472 -0.972 13.378 1.00 97.75 166 LEU A C 1
ATOM 1330 O O . LEU A 1 166 ? -8.497 -0.715 12.672 1.00 97.75 166 LEU A O 1
ATOM 1334 N N . SER A 1 167 ? -9.962 -2.214 13.460 1.00 97.88 167 SER A N 1
ATOM 1335 C CA . SER A 1 167 ? -9.397 -3.340 12.704 1.00 97.88 167 SER A CA 1
ATOM 1336 C C . SER A 1 167 ? -9.534 -3.146 11.192 1.00 97.88 167 SER A C 1
ATOM 1338 O O . SER A 1 167 ? -8.593 -3.422 10.442 1.00 97.88 167 SER A O 1
ATOM 1340 N N . LYS A 1 168 ? -10.692 -2.654 10.735 1.00 97.88 168 LYS A N 1
ATOM 1341 C CA . LYS A 1 168 ? -10.934 -2.338 9.324 1.00 97.88 168 LYS A CA 1
ATOM 1342 C C . LYS A 1 168 ? -10.002 -1.226 8.845 1.00 97.88 168 LYS A C 1
ATOM 1344 O O . LYS A 1 168 ? -9.294 -1.416 7.861 1.00 97.88 168 LYS A O 1
ATOM 1349 N N . GLU A 1 169 ? -9.932 -0.122 9.582 1.00 97.56 169 GLU A N 1
ATOM 1350 C CA . GLU A 1 169 ? -9.085 1.020 9.236 1.00 97.56 169 GLU A CA 1
ATOM 1351 C C . GLU A 1 169 ? -7.597 0.642 9.198 1.00 97.56 169 GLU A C 1
ATOM 1353 O O . GLU A 1 169 ? -6.860 1.054 8.301 1.00 97.56 169 GLU A O 1
ATOM 1358 N N . HIS A 1 170 ? -7.150 -0.222 10.112 1.00 97.50 170 HIS A N 1
ATOM 1359 C CA . HIS A 1 170 ? -5.788 -0.744 10.101 1.00 97.50 170 HIS A CA 1
ATOM 1360 C C . HIS A 1 170 ? -5.480 -1.563 8.834 1.00 97.50 170 HIS A C 1
ATOM 1362 O O . HIS A 1 170 ? -4.404 -1.415 8.249 1.00 97.50 170 HIS A O 1
ATOM 1368 N N . LYS A 1 171 ? -6.413 -2.412 8.379 1.00 97.69 171 LYS A N 1
ATOM 1369 C CA . LYS A 1 171 ? -6.260 -3.174 7.125 1.00 97.69 171 LYS A CA 1
ATOM 1370 C C . LYS A 1 171 ? -6.225 -2.252 5.907 1.00 97.69 171 LYS A C 1
ATOM 1372 O O . LYS A 1 171 ? -5.353 -2.414 5.054 1.00 97.69 171 LYS A O 1
ATOM 1377 N N . ASP A 1 172 ? -7.114 -1.264 5.859 1.00 97.50 172 ASP A N 1
ATOM 1378 C CA . ASP A 1 172 ? -7.167 -0.287 4.770 1.00 97.50 172 ASP A CA 1
ATOM 1379 C C . ASP A 1 172 ? -5.869 0.533 4.713 1.00 97.50 172 ASP A C 1
ATOM 1381 O O . ASP A 1 172 ? -5.256 0.662 3.652 1.00 97.50 172 ASP A O 1
ATOM 1385 N N . ARG A 1 173 ? -5.360 0.990 5.866 1.00 97.81 173 ARG A N 1
ATOM 1386 C CA . ARG A 1 173 ? -4.061 1.672 5.958 1.00 97.81 173 ARG A CA 1
ATOM 1387 C C . ARG A 1 173 ? -2.923 0.808 5.413 1.00 97.81 173 ARG A C 1
ATOM 1389 O O . ARG A 1 173 ? -2.107 1.312 4.645 1.00 97.81 173 ARG A O 1
ATOM 1396 N N . GLN A 1 174 ? -2.862 -0.479 5.759 1.00 97.88 174 GLN A N 1
ATOM 1397 C CA . GLN A 1 174 ? -1.832 -1.377 5.219 1.00 97.88 174 GLN A CA 1
ATOM 1398 C C . GLN A 1 174 ? -1.912 -1.517 3.693 1.00 97.88 174 GLN A C 1
ATOM 1400 O O . GLN A 1 174 ? -0.876 -1.562 3.026 1.00 97.88 174 GLN A O 1
ATOM 1405 N N . LEU A 1 175 ? -3.120 -1.570 3.126 1.00 97.75 175 LEU A N 1
ATOM 1406 C CA . LEU A 1 175 ? -3.312 -1.600 1.674 1.00 97.75 175 LEU A CA 1
ATOM 1407 C C . LEU A 1 175 ? -2.823 -0.305 1.017 1.00 97.75 175 LEU A C 1
ATOM 1409 O O . LEU A 1 175 ? -2.119 -0.362 0.006 1.00 97.75 175 LEU A O 1
ATOM 1413 N N . TYR A 1 176 ? -3.137 0.852 1.604 1.00 98.06 176 TYR A N 1
ATOM 1414 C CA . TYR A 1 176 ? -2.678 2.142 1.090 1.00 98.06 176 TYR A CA 1
ATOM 1415 C C . TYR A 1 176 ? -1.160 2.296 1.150 1.00 98.06 176 TYR A C 1
ATOM 1417 O O . TYR A 1 176 ? -0.575 2.774 0.181 1.00 98.06 176 TYR A O 1
ATOM 1425 N N . VAL A 1 177 ? -0.512 1.834 2.224 1.00 98.19 177 VAL A N 1
ATOM 1426 C CA . VAL A 1 177 ? 0.957 1.836 2.334 1.00 98.19 177 VAL A CA 1
ATOM 1427 C C . VAL A 1 177 ? 1.584 1.014 1.208 1.00 98.19 177 VAL A C 1
ATOM 1429 O O . VAL A 1 177 ? 2.434 1.524 0.487 1.00 98.19 177 VAL A O 1
ATOM 1432 N N . LYS A 1 178 ? 1.098 -0.210 0.963 1.00 97.88 178 LYS A N 1
ATOM 1433 C CA . LYS A 1 178 ? 1.594 -1.046 -0.146 1.00 97.88 178 LYS A CA 1
ATOM 1434 C C . LYS A 1 178 ? 1.395 -0.389 -1.513 1.00 97.88 178 LYS A C 1
ATOM 1436 O O . LYS A 1 178 ? 2.248 -0.502 -2.392 1.00 97.88 178 LYS A O 1
ATOM 1441 N N . LYS A 1 179 ? 0.265 0.298 -1.715 1.00 98.25 179 LYS A N 1
ATOM 1442 C CA . LYS A 1 179 ? -0.009 1.025 -2.963 1.00 98.25 179 LYS A CA 1
ATOM 1443 C C . LYS A 1 179 ? 0.935 2.218 -3.138 1.00 98.25 179 LYS A C 1
ATOM 1445 O O . LYS A 1 179 ? 1.438 2.419 -4.239 1.00 98.25 179 LYS A O 1
ATOM 1450 N N . LEU A 1 180 ? 1.198 2.965 -2.067 1.00 98.12 180 LEU A N 1
ATOM 1451 C CA . LEU A 1 180 ? 2.164 4.064 -2.051 1.00 98.12 180 LEU A CA 1
ATOM 1452 C C . LEU A 1 180 ? 3.580 3.575 -2.356 1.00 98.12 180 LEU A C 1
ATOM 1454 O O . LEU A 1 180 ? 4.245 4.161 -3.199 1.00 98.12 180 LEU A O 1
ATOM 1458 N N . GLU A 1 181 ? 4.017 2.475 -1.743 1.00 97.81 181 GLU A N 1
ATOM 1459 C CA . GLU A 1 181 ? 5.322 1.867 -2.029 1.00 97.81 181 GLU A CA 1
ATOM 1460 C C . GLU A 1 181 ? 5.450 1.452 -3.497 1.00 97.81 181 GLU A C 1
ATOM 1462 O O . GLU A 1 181 ? 6.492 1.669 -4.114 1.00 97.81 181 GLU A O 1
ATOM 1467 N N . LYS A 1 182 ? 4.387 0.880 -4.079 1.00 98.12 182 LYS A N 1
ATOM 1468 C CA . LYS A 1 182 ? 4.372 0.515 -5.499 1.00 98.12 182 LYS A CA 1
ATOM 1469 C C . LYS A 1 182 ? 4.505 1.747 -6.398 1.00 98.12 182 LYS A C 1
ATOM 1471 O O . LYS A 1 182 ? 5.349 1.745 -7.287 1.00 98.12 182 LYS A O 1
ATOM 1476 N N . LEU A 1 183 ? 3.711 2.788 -6.143 1.00 97.88 183 LEU A N 1
ATOM 1477 C CA . LEU A 1 183 ? 3.765 4.038 -6.908 1.00 97.88 183 LEU A CA 1
ATOM 1478 C C . LEU A 1 183 ? 5.113 4.749 -6.751 1.00 97.88 183 LEU A C 1
ATOM 1480 O O . LEU A 1 183 ? 5.626 5.304 -7.714 1.00 97.88 183 LEU A O 1
ATOM 1484 N N . ALA A 1 184 ? 5.717 4.704 -5.562 1.00 98.19 184 ALA A N 1
ATOM 1485 C CA . ALA A 1 184 ? 7.041 5.268 -5.333 1.00 98.19 184 ALA A CA 1
ATOM 1486 C C . ALA A 1 184 ? 8.109 4.561 -6.181 1.00 98.19 184 ALA A C 1
ATOM 1488 O O . ALA A 1 184 ? 8.925 5.231 -6.806 1.00 98.19 184 ALA A O 1
ATOM 1489 N N . LYS A 1 185 ? 8.075 3.223 -6.253 1.00 97.75 185 LYS A N 1
ATOM 1490 C CA . LYS A 1 185 ? 8.982 2.447 -7.116 1.00 97.75 185 LYS A CA 1
ATOM 1491 C C . LYS A 1 185 ? 8.784 2.770 -8.595 1.00 97.75 185 LYS A C 1
ATOM 1493 O O . LYS A 1 185 ? 9.759 2.988 -9.300 1.00 97.75 185 LYS A O 1
ATOM 1498 N N . GLU A 1 186 ? 7.533 2.837 -9.041 1.00 98.00 186 GLU A N 1
ATOM 1499 C CA . GLU A 1 186 ? 7.195 3.197 -10.422 1.00 98.00 186 GLU A CA 1
ATOM 1500 C C . GLU A 1 186 ? 7.697 4.602 -10.781 1.00 98.00 186 GLU A C 1
ATOM 1502 O O . GLU A 1 186 ? 8.279 4.796 -11.840 1.00 98.00 186 GLU A O 1
ATOM 1507 N N . ASN A 1 187 ? 7.557 5.570 -9.875 1.00 98.25 187 ASN A N 1
ATOM 1508 C CA . ASN A 1 187 ? 8.022 6.936 -10.105 1.00 98.25 187 ASN A CA 1
ATOM 1509 C C . ASN A 1 187 ? 9.557 7.033 -10.187 1.00 98.25 187 ASN A C 1
ATOM 1511 O O . ASN A 1 187 ? 10.093 7.783 -11.000 1.00 98.25 187 ASN A O 1
ATOM 1515 N N . VAL A 1 188 ? 10.274 6.250 -9.374 1.00 98.25 188 VAL A N 1
ATOM 1516 C CA . VAL A 1 188 ? 11.740 6.154 -9.460 1.00 98.25 188 VAL A CA 1
ATOM 1517 C C . VAL A 1 188 ? 12.165 5.568 -10.807 1.00 98.25 188 VAL A C 1
ATOM 1519 O O . VAL A 1 188 ? 13.061 6.114 -11.444 1.00 98.25 188 VAL A O 1
ATOM 1522 N N . GLU A 1 189 ? 11.497 4.512 -11.271 1.00 97.88 189 GLU A N 1
ATOM 1523 C CA . GLU A 1 189 ? 11.807 3.894 -12.564 1.00 97.88 189 GLU A CA 1
ATOM 1524 C C . GLU A 1 189 ? 11.508 4.835 -13.737 1.00 97.88 189 GLU A C 1
ATOM 1526 O O . GLU A 1 189 ? 12.332 4.996 -14.631 1.00 97.88 189 GLU A O 1
ATOM 1531 N N . LEU A 1 190 ? 10.367 5.529 -13.708 1.00 98.06 190 LEU A N 1
ATOM 1532 C CA . LEU A 1 190 ? 10.030 6.535 -14.716 1.00 98.06 190 LEU A CA 1
ATOM 1533 C C . LEU A 1 190 ? 11.040 7.687 -14.742 1.00 98.06 190 LEU A C 1
ATOM 1535 O O . LEU A 1 190 ? 11.391 8.159 -15.820 1.00 98.06 190 LEU A O 1
ATOM 1539 N N . SER A 1 191 ? 11.528 8.112 -13.574 1.00 98.19 191 SER A N 1
ATOM 1540 C CA . SER A 1 191 ? 12.566 9.145 -13.480 1.00 98.19 191 SER A CA 1
ATOM 1541 C C . SER A 1 191 ? 13.871 8.670 -14.122 1.00 98.19 191 SER A C 1
ATOM 1543 O O . SER A 1 191 ? 14.460 9.389 -14.919 1.00 98.19 191 SER A O 1
ATOM 1545 N N . ARG A 1 192 ? 14.273 7.420 -13.867 1.00 98.06 192 ARG A N 1
ATOM 1546 C CA . ARG A 1 192 ? 15.446 6.814 -14.509 1.00 98.06 192 ARG A CA 1
ATOM 1547 C C . ARG A 1 192 ? 15.288 6.722 -16.032 1.00 98.06 192 ARG A C 1
ATOM 1549 O O . ARG A 1 192 ? 16.210 7.066 -16.763 1.00 98.06 192 ARG A O 1
ATOM 1556 N N . LEU A 1 193 ? 14.126 6.283 -16.518 1.00 98.00 193 LEU A N 1
ATOM 1557 C CA . LEU A 1 193 ? 13.848 6.207 -17.957 1.00 98.00 193 LEU A CA 1
ATOM 1558 C C . LEU A 1 193 ? 13.893 7.585 -18.629 1.00 98.00 193 LEU A C 1
ATOM 1560 O O . LEU A 1 193 ? 14.313 7.692 -19.783 1.00 98.00 193 LEU A O 1
ATOM 1564 N N . LEU A 1 194 ? 13.460 8.628 -17.918 1.00 98.19 194 LEU A N 1
ATOM 1565 C CA . LEU A 1 194 ? 13.542 10.004 -18.389 1.00 98.19 194 LEU A CA 1
ATOM 1566 C C . LEU A 1 194 ? 15.000 10.459 -18.521 1.00 98.19 194 LEU A C 1
ATOM 1568 O O . LEU A 1 194 ? 15.370 10.961 -19.583 1.00 98.19 194 LEU A O 1
ATOM 1572 N N . ASP A 1 195 ? 15.822 10.218 -17.498 1.00 98.25 195 ASP A N 1
ATOM 1573 C CA . ASP A 1 195 ? 17.253 10.546 -17.514 1.00 98.25 195 ASP A CA 1
ATOM 1574 C C . ASP A 1 195 ? 17.975 9.822 -18.670 1.00 98.25 195 ASP A C 1
ATOM 1576 O O . ASP A 1 195 ? 18.724 10.432 -19.438 1.00 98.25 195 ASP A O 1
ATOM 1580 N N . ASP A 1 196 ? 17.694 8.529 -18.867 1.00 97.88 196 ASP A N 1
ATOM 1581 C CA . ASP A 1 196 ? 18.260 7.735 -19.964 1.00 97.88 196 ASP A CA 1
ATOM 1582 C C . ASP A 1 196 ? 17.853 8.282 -21.343 1.00 97.88 196 ASP A C 1
ATOM 1584 O O . ASP A 1 196 ? 18.658 8.309 -22.284 1.00 97.88 196 ASP A O 1
ATOM 1588 N N . ALA A 1 197 ? 16.599 8.720 -21.492 1.00 97.50 197 ALA A N 1
ATOM 1589 C CA . ALA A 1 197 ? 16.117 9.335 -22.724 1.00 97.50 197 ALA A CA 1
ATOM 1590 C C . ALA A 1 197 ? 16.795 10.688 -22.978 1.00 97.50 197 ALA A C 1
ATOM 1592 O O . ALA A 1 197 ? 17.233 10.949 -24.101 1.00 97.50 197 ALA A O 1
ATOM 1593 N N . GLU A 1 198 ? 16.938 11.522 -21.949 1.00 98.25 198 GLU A N 1
ATOM 1594 C CA . GLU A 1 198 ? 17.627 12.808 -22.038 1.00 98.25 198 GLU A CA 1
ATOM 1595 C C . GLU A 1 198 ? 19.084 12.633 -22.488 1.00 98.25 198 GLU A C 1
ATOM 1597 O O . GLU A 1 198 ? 19.534 13.310 -23.416 1.00 98.25 198 GLU A O 1
ATOM 1602 N N . ILE A 1 199 ? 19.807 11.662 -21.920 1.00 98.06 199 ILE A N 1
ATOM 1603 C CA . ILE A 1 199 ? 21.179 11.333 -22.335 1.00 98.06 199 ILE A CA 1
ATOM 1604 C C . ILE A 1 199 ? 21.228 10.947 -23.820 1.00 98.06 199 ILE A C 1
ATOM 1606 O O . ILE A 1 199 ? 22.099 11.423 -24.561 1.00 98.06 199 ILE A O 1
ATOM 1610 N N . LYS A 1 200 ? 20.293 10.109 -24.287 1.00 97.19 200 LYS A N 1
ATOM 1611 C CA . LYS A 1 200 ? 20.212 9.693 -25.699 1.00 97.19 200 LYS A CA 1
ATOM 1612 C C . LYS A 1 200 ? 19.958 10.882 -26.624 1.00 97.19 200 LYS A C 1
ATOM 1614 O O . LYS A 1 200 ? 20.642 11.009 -27.643 1.00 97.19 200 LYS A O 1
ATOM 1619 N N . TYR A 1 201 ? 19.030 11.770 -26.268 1.00 97.50 201 TYR A N 1
ATOM 1620 C CA . TYR A 1 201 ? 18.738 12.965 -27.060 1.00 97.50 201 TYR A CA 1
ATOM 1621 C C . TYR A 1 201 ? 19.913 13.934 -27.090 1.00 97.50 201 TYR A C 1
ATOM 1623 O O . TYR A 1 201 ? 20.307 14.367 -28.170 1.00 97.50 201 TYR A O 1
ATOM 1631 N N . ASN A 1 202 ? 20.537 14.208 -25.946 1.00 97.00 202 ASN A N 1
ATOM 1632 C CA . ASN A 1 202 ? 21.711 15.076 -25.877 1.00 97.00 202 ASN A CA 1
ATOM 1633 C C . ASN A 1 202 ? 22.879 14.519 -26.706 1.00 97.00 202 ASN A C 1
ATOM 1635 O O . ASN A 1 202 ? 23.556 15.266 -27.414 1.00 97.00 202 ASN A O 1
ATOM 1639 N N . THR A 1 203 ? 23.065 13.197 -26.703 1.00 96.56 203 THR A N 1
ATOM 1640 C CA . THR A 1 203 ? 24.056 12.521 -27.554 1.00 96.56 203 THR A CA 1
ATOM 1641 C C . THR A 1 203 ? 23.739 12.696 -29.041 1.00 96.56 203 THR A C 1
ATOM 1643 O O . THR A 1 203 ? 24.631 12.998 -29.835 1.00 96.56 203 THR A O 1
ATOM 1646 N N . LEU A 1 204 ? 22.475 12.521 -29.437 1.00 95.44 204 LEU A N 1
ATOM 1647 C CA . LEU A 1 204 ? 22.043 12.706 -30.823 1.00 95.44 204 LEU A CA 1
ATOM 1648 C C . LEU A 1 204 ? 22.229 14.156 -31.281 1.00 95.44 204 LEU A C 1
ATOM 1650 O O . LEU A 1 204 ? 22.771 14.387 -32.360 1.00 95.44 204 LEU A O 1
ATOM 1654 N N . VAL A 1 205 ? 21.832 15.122 -30.452 1.00 96.06 205 VAL A N 1
ATOM 1655 C CA . VAL A 1 205 ? 22.029 16.553 -30.712 1.00 96.06 205 VAL A CA 1
ATOM 1656 C C . VAL A 1 205 ? 23.515 16.864 -30.896 1.00 96.06 205 VAL A C 1
ATOM 1658 O O . VAL A 1 205 ? 23.869 17.563 -31.844 1.00 96.06 205 VAL A O 1
ATOM 1661 N N . GLY A 1 206 ? 24.390 16.293 -30.060 1.00 95.06 206 GLY A N 1
ATOM 1662 C CA . GLY A 1 206 ? 25.843 16.397 -30.220 1.00 95.06 206 GLY A CA 1
ATOM 1663 C C . GLY A 1 206 ? 26.318 15.905 -31.589 1.00 95.06 206 GLY A C 1
ATOM 1664 O O . GLY A 1 206 ? 26.968 16.648 -32.317 1.00 95.06 206 GLY A O 1
ATOM 1665 N N . ARG A 1 207 ? 25.900 14.702 -32.002 1.00 93.38 207 ARG A N 1
ATOM 1666 C CA . ARG A 1 207 ? 26.257 14.142 -33.319 1.00 93.38 207 ARG A CA 1
ATOM 1667 C C . ARG A 1 207 ? 25.743 14.984 -34.486 1.00 93.38 207 ARG A C 1
ATOM 1669 O O . ARG A 1 207 ? 26.454 15.172 -35.467 1.00 93.38 207 ARG A O 1
ATOM 1676 N N . ILE A 1 208 ? 24.513 15.493 -34.401 1.00 92.69 208 ILE A N 1
ATOM 1677 C CA . ILE A 1 208 ? 23.947 16.375 -35.432 1.00 92.69 208 ILE A CA 1
ATOM 1678 C C . ILE A 1 208 ? 24.762 17.667 -35.520 1.00 92.69 208 ILE A C 1
ATOM 1680 O O . ILE A 1 208 ? 25.045 18.148 -36.618 1.00 92.69 208 ILE A O 1
ATOM 1684 N N . LYS A 1 209 ? 25.178 18.222 -34.380 1.00 92.38 209 LYS A N 1
ATOM 1685 C CA . LYS A 1 209 ? 26.042 19.400 -34.345 1.00 92.38 209 LYS A CA 1
ATOM 1686 C C . LYS A 1 209 ? 27.387 19.130 -35.024 1.00 92.38 209 LYS A C 1
ATOM 1688 O O . LYS A 1 209 ? 27.806 19.937 -35.845 1.00 92.38 209 LYS A O 1
ATOM 1693 N N . ASP A 1 210 ? 28.006 17.983 -34.762 1.00 88.50 210 ASP A N 1
ATOM 1694 C CA . ASP A 1 210 ? 29.268 17.597 -35.405 1.00 88.50 210 ASP A CA 1
ATOM 1695 C C . ASP A 1 210 ? 29.127 17.468 -36.932 1.00 88.50 210 ASP A C 1
ATOM 1697 O O . ASP A 1 210 ? 30.004 17.904 -37.675 1.00 88.50 210 ASP A O 1
ATOM 1701 N N . ILE A 1 211 ? 28.001 16.922 -37.414 1.00 85.50 211 ILE A N 1
ATOM 1702 C CA . ILE A 1 211 ? 27.705 16.804 -38.852 1.00 85.50 211 ILE A CA 1
ATOM 1703 C C . ILE A 1 211 ? 27.451 18.180 -39.480 1.00 85.50 211 ILE A C 1
ATOM 1705 O O . ILE A 1 211 ? 27.977 18.485 -40.545 1.00 85.50 211 ILE A O 1
ATOM 1709 N N . THR A 1 212 ? 26.637 19.019 -38.839 1.00 85.69 212 THR A N 1
ATOM 1710 C CA . THR A 1 212 ? 26.257 20.339 -39.379 1.00 85.69 212 THR A CA 1
ATOM 1711 C C . THR A 1 212 ? 27.410 21.340 -39.363 1.00 85.69 212 THR A C 1
ATOM 1713 O O . THR A 1 212 ? 27.456 22.228 -40.208 1.00 85.69 212 THR A O 1
ATOM 1716 N N . GLN A 1 213 ? 28.358 21.193 -38.435 1.00 83.44 213 GLN A N 1
ATOM 1717 C CA . GLN A 1 213 ? 29.572 22.014 -38.352 1.00 83.44 213 GLN A CA 1
ATOM 1718 C C . GLN A 1 213 ? 30.742 21.442 -39.163 1.00 83.44 213 GLN A C 1
ATOM 1720 O O . GLN A 1 213 ? 31.863 21.954 -39.085 1.00 83.44 213 GLN A O 1
ATOM 1725 N N . TYR A 1 214 ? 30.501 20.386 -39.938 1.00 78.38 214 TYR A N 1
ATOM 1726 C CA . TYR A 1 214 ? 31.521 19.777 -40.768 1.00 78.38 214 TYR A CA 1
ATOM 1727 C C . TYR A 1 214 ? 31.891 20.693 -41.946 1.00 78.38 214 TYR A C 1
ATOM 1729 O O . TYR A 1 214 ? 31.069 21.030 -42.797 1.00 78.38 214 TYR A O 1
ATOM 1737 N N . ASP A 1 215 ? 33.159 21.097 -41.992 1.00 77.56 215 ASP A N 1
ATOM 1738 C CA . ASP A 1 215 ? 33.697 21.991 -43.015 1.00 77.56 215 ASP A CA 1
ATOM 1739 C C . ASP A 1 215 ? 34.097 21.200 -44.268 1.00 77.56 215 ASP A C 1
ATOM 1741 O O . ASP A 1 215 ? 35.117 20.507 -44.290 1.00 77.56 215 ASP A O 1
ATOM 1745 N N . VAL A 1 216 ? 33.305 21.336 -45.335 1.00 71.62 216 VAL A N 1
ATOM 1746 C CA . VAL A 1 216 ? 33.556 20.711 -46.647 1.00 71.62 216 VAL A CA 1
ATOM 1747 C C . VAL A 1 216 ? 34.907 21.145 -47.235 1.00 71.62 216 VAL A C 1
ATOM 1749 O O . VAL A 1 216 ? 35.525 20.396 -47.990 1.00 71.62 216 VAL A O 1
ATOM 1752 N N . GLY A 1 217 ? 35.427 22.317 -46.854 1.00 74.25 217 GLY A N 1
ATOM 1753 C CA . GLY A 1 217 ? 36.752 22.788 -47.255 1.00 74.25 217 GLY A CA 1
ATOM 1754 C C . GLY A 1 217 ? 37.906 21.937 -46.714 1.00 74.25 217 GLY A C 1
ATOM 1755 O O . GLY A 1 217 ? 38.985 21.941 -47.308 1.00 74.25 217 GLY A O 1
ATOM 1756 N N . LYS A 1 218 ? 37.679 21.171 -45.638 1.00 73.38 218 LYS A N 1
ATOM 1757 C CA . LYS A 1 218 ? 38.661 20.259 -45.025 1.00 73.38 218 LYS A CA 1
ATOM 1758 C C . LYS A 1 218 ? 38.653 18.854 -45.625 1.00 73.38 218 LYS A C 1
ATOM 1760 O O . LYS A 1 218 ? 39.430 18.014 -45.169 1.00 73.38 218 LYS A O 1
ATOM 1765 N N . LEU A 1 219 ? 37.812 18.573 -46.627 1.00 72.88 219 LEU A N 1
ATOM 1766 C CA . LEU A 1 219 ? 37.872 17.285 -47.312 1.00 72.88 219 LEU A CA 1
ATOM 1767 C C . LEU A 1 219 ? 39.237 17.116 -47.997 1.00 72.88 219 LEU A C 1
ATOM 1769 O O . LEU A 1 219 ? 39.674 18.025 -48.711 1.00 72.88 219 LEU A O 1
ATOM 1773 N N . PRO A 1 220 ? 39.891 15.951 -47.856 1.00 73.44 220 PRO A N 1
ATOM 1774 C CA . PRO A 1 220 ? 41.061 15.632 -48.656 1.00 73.44 220 PRO A CA 1
ATOM 1775 C C . PRO A 1 220 ? 40.706 15.729 -50.142 1.00 73.44 220 PRO A C 1
ATOM 1777 O O . PRO A 1 220 ? 39.793 15.060 -50.618 1.00 73.44 220 PRO A O 1
ATOM 1780 N N . LYS A 1 221 ? 41.411 16.585 -50.884 1.00 79.19 221 LYS A N 1
ATOM 1781 C CA . LYS A 1 221 ? 41.255 16.709 -52.346 1.00 79.19 221 LYS A CA 1
ATOM 1782 C C . LYS A 1 221 ? 42.247 15.841 -53.117 1.00 79.19 221 LYS A C 1
ATOM 1784 O O . LYS A 1 221 ? 42.173 15.765 -54.336 1.00 79.19 221 LYS A O 1
ATOM 1789 N N . ASP A 1 222 ? 43.173 15.210 -52.402 1.00 85.50 222 ASP A N 1
ATOM 1790 C CA . ASP A 1 222 ? 44.213 14.378 -52.984 1.00 85.50 222 ASP A CA 1
ATOM 1791 C C . ASP A 1 222 ? 43.672 12.989 -53.349 1.00 85.50 222 ASP A C 1
ATOM 1793 O O . ASP A 1 222 ? 43.047 12.300 -52.535 1.00 85.50 222 ASP A O 1
ATOM 1797 N N . GLU A 1 223 ? 43.938 12.566 -54.583 1.00 85.12 223 GLU A N 1
ATOM 1798 C CA . GLU A 1 223 ? 43.470 11.304 -55.155 1.00 85.12 223 GLU A CA 1
ATOM 1799 C C . GLU A 1 223 ? 43.976 10.097 -54.349 1.00 85.12 223 GLU A C 1
ATOM 1801 O O . GLU A 1 223 ? 43.253 9.115 -54.163 1.00 85.12 223 GLU A O 1
ATOM 1806 N N . MET A 1 224 ? 45.195 10.181 -53.807 1.00 84.12 224 MET A N 1
ATOM 1807 C CA . MET A 1 224 ? 45.774 9.112 -52.988 1.00 84.12 224 MET A CA 1
ATOM 1808 C C . MET A 1 224 ? 45.023 8.918 -51.670 1.00 84.12 224 MET A C 1
ATOM 1810 O O . MET A 1 224 ? 44.828 7.781 -51.236 1.00 84.12 224 MET A O 1
ATOM 1814 N N . THR A 1 225 ? 44.529 10.003 -51.069 1.00 84.19 225 THR A N 1
ATOM 1815 C CA . THR A 1 225 ? 43.750 9.921 -49.824 1.00 84.19 225 THR A CA 1
ATOM 1816 C C . THR A 1 225 ? 42.372 9.309 -50.083 1.00 84.19 225 THR A C 1
ATOM 1818 O O . THR A 1 225 ? 41.906 8.483 -49.301 1.00 84.19 225 THR A O 1
ATOM 1821 N N . TRP A 1 226 ? 41.753 9.612 -51.227 1.00 85.88 226 TRP A N 1
ATOM 1822 C CA . TRP A 1 226 ? 40.503 8.972 -51.645 1.00 85.88 226 TRP A CA 1
ATOM 1823 C C . TRP A 1 226 ? 40.655 7.487 -51.954 1.00 85.88 226 TRP A C 1
ATOM 1825 O O . TRP A 1 226 ? 39.801 6.689 -51.566 1.00 85.88 226 TRP A O 1
ATOM 1835 N N . LYS A 1 227 ? 41.745 7.092 -52.621 1.00 88.31 227 LYS A N 1
ATOM 1836 C CA . LYS A 1 227 ? 42.050 5.676 -52.866 1.00 88.31 227 LYS A CA 1
ATOM 1837 C C . LYS A 1 227 ? 42.259 4.917 -51.555 1.00 88.31 227 LYS A C 1
ATOM 1839 O O . LYS A 1 227 ? 41.712 3.824 -51.411 1.00 88.31 227 LYS A O 1
ATOM 1844 N N . ALA A 1 228 ? 42.979 5.504 -50.596 1.00 87.06 228 ALA A N 1
ATOM 1845 C CA . ALA A 1 228 ? 43.165 4.925 -49.266 1.00 87.06 228 ALA A CA 1
ATOM 1846 C C . ALA A 1 228 ? 41.830 4.770 -48.516 1.00 87.06 228 ALA A C 1
ATOM 1848 O O . ALA A 1 228 ? 41.528 3.683 -48.028 1.00 87.06 228 ALA A O 1
ATOM 1849 N N . LEU A 1 229 ? 40.989 5.809 -48.518 1.00 86.06 229 LEU A N 1
ATOM 1850 C CA . LEU A 1 229 ? 39.667 5.782 -47.886 1.00 86.06 229 LEU A CA 1
ATOM 1851 C C . LEU A 1 229 ? 38.731 4.747 -48.531 1.00 86.06 229 LEU A C 1
ATOM 1853 O O . LEU A 1 229 ? 38.003 4.035 -47.843 1.00 86.06 229 LEU A O 1
ATOM 1857 N N . ASN A 1 230 ? 38.753 4.626 -49.860 1.00 89.44 230 ASN A N 1
ATOM 1858 C CA . ASN A 1 230 ? 37.963 3.624 -50.572 1.00 89.44 230 ASN A CA 1
ATOM 1859 C C . ASN A 1 230 ? 38.421 2.197 -50.229 1.00 89.44 230 ASN A C 1
ATOM 1861 O O . ASN A 1 230 ? 37.591 1.312 -50.028 1.00 89.44 230 ASN A O 1
ATOM 1865 N N . TYR A 1 231 ? 39.733 1.975 -50.119 1.00 92.69 231 TYR A N 1
ATOM 1866 C CA . TYR A 1 231 ? 40.281 0.686 -49.698 1.00 92.69 231 TYR A CA 1
ATOM 1867 C C . TYR A 1 231 ? 39.883 0.339 -48.257 1.00 92.69 231 TYR A C 1
ATOM 1869 O O . TYR A 1 231 ? 39.439 -0.780 -47.990 1.00 92.69 231 TYR A O 1
ATOM 1877 N N . GLU A 1 232 ? 39.975 1.302 -47.339 1.00 89.38 232 GLU A N 1
ATOM 1878 C CA . GLU A 1 232 ? 39.531 1.141 -45.953 1.00 89.38 232 GLU A CA 1
ATOM 1879 C C . GLU A 1 232 ? 38.035 0.812 -45.879 1.00 89.38 232 GLU A C 1
ATOM 1881 O O . GLU A 1 232 ? 37.657 -0.179 -45.256 1.00 89.38 232 GLU A O 1
ATOM 1886 N N . ASN A 1 233 ? 37.185 1.550 -46.600 1.00 91.19 233 ASN A N 1
ATOM 1887 C CA . ASN A 1 233 ? 35.751 1.268 -46.677 1.00 91.19 233 ASN A CA 1
ATOM 1888 C C . ASN A 1 233 ? 35.463 -0.137 -47.219 1.00 91.19 233 ASN A C 1
ATOM 1890 O O . ASN A 1 233 ? 34.630 -0.853 -46.665 1.00 91.19 233 ASN A O 1
ATOM 1894 N N . GLN A 1 234 ? 36.162 -0.577 -48.269 1.00 93.44 234 GLN A N 1
ATOM 1895 C CA . GLN A 1 234 ? 36.016 -1.943 -48.780 1.00 93.44 234 GLN A CA 1
ATOM 1896 C C . GLN A 1 234 ? 36.435 -2.997 -47.748 1.00 93.44 234 GLN A C 1
ATOM 1898 O O . GLN A 1 234 ? 35.779 -4.036 -47.639 1.00 93.44 234 GLN A O 1
ATOM 1903 N N . SER A 1 235 ? 37.498 -2.737 -46.986 1.00 93.00 235 SER A N 1
ATOM 1904 C CA . SER A 1 235 ? 37.943 -3.602 -45.891 1.00 93.00 235 SER A CA 1
ATOM 1905 C C . SER A 1 235 ? 36.891 -3.682 -44.778 1.00 93.00 235 SER A C 1
ATOM 1907 O O . SER A 1 235 ? 36.461 -4.775 -44.408 1.00 93.00 235 SER A O 1
ATOM 1909 N N . LEU A 1 236 ? 36.380 -2.535 -44.321 1.00 92.62 236 LEU A N 1
ATOM 1910 C CA . LEU A 1 236 ? 35.336 -2.456 -43.296 1.00 92.62 236 LEU A CA 1
ATOM 1911 C C . LEU A 1 236 ? 34.044 -3.156 -43.731 1.00 92.62 236 LEU A C 1
ATOM 1913 O O . LEU A 1 236 ? 33.421 -3.856 -42.934 1.00 92.62 236 LEU A O 1
ATOM 1917 N N . VAL A 1 237 ? 33.655 -3.037 -45.004 1.00 94.12 237 VAL A N 1
ATOM 1918 C CA . VAL A 1 237 ? 32.495 -3.754 -45.558 1.00 94.12 237 VAL A CA 1
ATOM 1919 C C . VAL A 1 237 ? 32.693 -5.271 -45.506 1.00 94.12 237 VAL A C 1
ATOM 1921 O O . VAL A 1 237 ? 31.735 -5.992 -45.222 1.00 94.12 237 VAL A O 1
ATOM 1924 N N . LYS A 1 238 ? 33.906 -5.778 -45.763 1.00 93.12 238 LYS A N 1
ATOM 1925 C CA . LYS A 1 238 ? 34.208 -7.215 -45.641 1.00 93.12 238 LYS A CA 1
ATOM 1926 C C . LYS A 1 238 ? 34.112 -7.680 -44.189 1.00 93.12 238 LYS A C 1
ATOM 1928 O O . LYS A 1 238 ? 33.370 -8.620 -43.922 1.00 93.12 238 LYS A O 1
ATOM 1933 N N . ILE A 1 239 ? 34.756 -6.965 -43.265 1.00 94.44 239 ILE A N 1
ATOM 1934 C CA . ILE A 1 239 ? 34.723 -7.280 -41.828 1.00 94.44 239 ILE A CA 1
ATOM 1935 C C . ILE A 1 239 ? 33.281 -7.270 -41.301 1.00 94.44 239 ILE A C 1
ATOM 1937 O O . ILE A 1 239 ? 32.864 -8.177 -40.589 1.00 94.44 239 ILE A O 1
ATOM 1941 N N . ASN A 1 240 ? 32.473 -6.281 -41.690 1.00 92.31 240 ASN A N 1
ATOM 1942 C CA . ASN A 1 240 ? 31.072 -6.205 -41.274 1.00 92.31 240 ASN A CA 1
ATOM 1943 C C . ASN A 1 240 ? 30.260 -7.410 -41.783 1.00 92.31 240 ASN A C 1
ATOM 1945 O O . ASN A 1 240 ? 29.473 -7.990 -41.037 1.00 92.31 240 ASN A O 1
ATOM 1949 N N . LYS A 1 241 ? 30.483 -7.850 -43.028 1.00 94.50 241 LYS A N 1
ATOM 1950 C CA . LYS A 1 241 ? 29.840 -9.066 -43.553 1.00 94.50 241 LYS A CA 1
ATOM 1951 C C . LYS A 1 241 ? 30.232 -10.315 -42.761 1.00 94.50 241 LYS A C 1
ATOM 1953 O O . LYS A 1 241 ? 29.355 -11.127 -42.481 1.00 94.50 241 LYS A O 1
ATOM 1958 N N . GLU A 1 242 ? 31.502 -10.459 -42.388 1.00 94.00 242 GLU A N 1
ATOM 1959 C CA . GLU A 1 242 ? 31.978 -11.574 -41.553 1.00 94.00 242 GLU A CA 1
ATOM 1960 C C . GLU A 1 242 ? 31.307 -11.559 -40.174 1.00 94.00 242 GLU A C 1
ATOM 1962 O O . GLU A 1 242 ? 30.684 -12.545 -39.780 1.00 94.00 242 GLU A O 1
ATOM 1967 N N . LEU A 1 243 ? 31.293 -10.404 -39.503 1.00 92.94 243 LEU A N 1
ATOM 1968 C CA . LEU A 1 243 ? 30.625 -10.240 -38.208 1.00 92.94 243 LEU A CA 1
ATOM 1969 C C . LEU A 1 243 ? 29.121 -10.541 -38.277 1.00 92.94 243 LEU A C 1
ATOM 1971 O O . LEU A 1 243 ? 28.563 -11.140 -37.359 1.00 92.94 243 LEU A O 1
ATOM 1975 N N . GLN A 1 244 ? 28.444 -10.182 -39.371 1.00 94.50 244 GLN A N 1
ATOM 1976 C CA . GLN A 1 244 ? 27.034 -10.531 -39.569 1.00 94.50 244 GLN A CA 1
ATOM 1977 C C . GLN A 1 244 ? 26.809 -12.044 -39.705 1.00 94.50 244 GLN A C 1
ATOM 1979 O O . GLN A 1 244 ? 25.779 -12.554 -39.253 1.00 94.50 244 GLN A O 1
ATOM 1984 N N . VAL A 1 245 ? 27.738 -12.770 -40.332 1.00 96.25 245 VAL A N 1
ATOM 1985 C CA . VAL A 1 245 ? 27.683 -14.237 -40.430 1.00 96.25 245 VAL A CA 1
ATOM 1986 C C . VAL A 1 245 ? 27.912 -14.873 -39.059 1.00 96.25 245 VAL A C 1
ATOM 1988 O O . VAL A 1 245 ? 27.154 -15.768 -38.667 1.00 96.25 245 VAL A O 1
ATOM 1991 N N . ASP A 1 246 ? 28.885 -14.376 -38.298 1.00 93.75 246 ASP A N 1
ATOM 1992 C CA . ASP A 1 246 ? 29.166 -14.851 -36.942 1.00 93.75 246 ASP A CA 1
ATOM 1993 C C . ASP A 1 246 ? 27.981 -14.615 -36.007 1.00 93.75 246 ASP A C 1
ATOM 1995 O O . ASP A 1 246 ? 27.548 -15.535 -35.310 1.00 93.75 246 ASP A O 1
ATOM 1999 N N . LEU A 1 247 ? 27.370 -13.431 -36.063 1.00 94.50 247 LEU A N 1
ATOM 2000 C CA . LEU A 1 247 ? 26.201 -13.085 -35.255 1.00 94.50 247 LEU A CA 1
ATOM 2001 C C . LEU A 1 247 ? 25.013 -14.008 -35.557 1.00 94.50 247 LEU A C 1
ATOM 2003 O O . LEU A 1 247 ? 24.377 -14.532 -34.639 1.00 94.50 247 LEU A O 1
ATOM 2007 N N . LYS A 1 248 ? 24.743 -14.297 -36.838 1.00 95.94 248 LYS A N 1
ATOM 2008 C CA . LYS A 1 248 ? 23.714 -15.278 -37.234 1.00 95.94 248 LYS A CA 1
ATOM 2009 C C . LYS A 1 248 ? 24.031 -16.681 -36.714 1.00 95.94 248 LYS A C 1
ATOM 2011 O O . LYS A 1 248 ? 23.131 -17.399 -36.264 1.00 95.94 248 LYS A O 1
ATOM 2016 N N . THR A 1 249 ? 25.299 -17.074 -36.760 1.00 96.25 249 THR A N 1
ATOM 2017 C CA . THR A 1 249 ? 25.761 -18.381 -36.283 1.00 96.25 249 THR A CA 1
ATOM 2018 C C . THR A 1 249 ? 25.592 -18.510 -34.770 1.00 96.25 249 THR A C 1
ATOM 2020 O O . THR A 1 249 ? 25.050 -19.513 -34.300 1.00 96.25 249 THR A O 1
ATOM 2023 N N . ILE A 1 250 ? 25.996 -17.493 -34.006 1.00 95.69 250 ILE A N 1
ATOM 2024 C CA . ILE A 1 250 ? 25.843 -17.433 -32.548 1.00 95.69 250 ILE A CA 1
ATOM 2025 C C . ILE A 1 250 ? 24.362 -17.447 -32.169 1.00 95.69 250 ILE A C 1
ATOM 2027 O O . ILE A 1 250 ? 23.961 -18.305 -31.389 1.00 95.69 250 ILE A O 1
ATOM 2031 N N . SER A 1 251 ? 23.530 -16.614 -32.801 1.00 95.56 251 SER A N 1
ATOM 2032 C CA . SER A 1 251 ? 22.080 -16.594 -32.553 1.00 95.56 251 SER A CA 1
ATOM 2033 C C . SER A 1 251 ? 21.424 -17.957 -32.813 1.00 95.56 251 SER A C 1
ATOM 2035 O O . SER A 1 251 ? 20.548 -18.407 -32.074 1.00 95.56 251 SER A O 1
ATOM 2037 N N . THR A 1 252 ? 21.873 -18.680 -33.843 1.00 94.94 252 THR A N 1
ATOM 2038 C CA . THR A 1 252 ? 21.376 -20.036 -34.122 1.00 94.94 252 THR A CA 1
ATOM 2039 C C . THR A 1 252 ? 21.801 -21.034 -33.039 1.00 94.94 252 THR A C 1
ATOM 2041 O O . THR A 1 252 ? 21.006 -21.892 -32.652 1.00 94.94 252 THR A O 1
ATOM 2044 N N . LYS A 1 253 ? 23.039 -20.940 -32.535 1.00 95.62 253 LYS A N 1
ATOM 2045 C CA . LYS A 1 253 ? 23.531 -21.776 -31.425 1.00 95.62 253 LYS A CA 1
ATOM 2046 C C . LYS A 1 253 ? 22.786 -21.472 -30.124 1.00 95.62 253 LYS A C 1
ATOM 2048 O O . LYS A 1 253 ? 22.372 -22.404 -29.443 1.00 95.62 253 LYS A O 1
ATOM 2053 N N . GLU A 1 254 ? 22.558 -20.200 -29.824 1.00 93.44 254 GLU A N 1
ATOM 2054 C CA . GLU A 1 254 ? 21.802 -19.740 -28.660 1.00 93.44 254 GLU A CA 1
ATOM 2055 C C . GLU A 1 254 ? 20.376 -20.300 -28.665 1.00 93.44 254 GLU A C 1
ATOM 2057 O O . GLU A 1 254 ? 19.969 -20.955 -27.709 1.00 93.44 254 GLU A O 1
ATOM 2062 N N . LYS A 1 255 ? 19.647 -20.169 -29.783 1.00 94.31 255 LYS A N 1
ATOM 2063 C CA . LYS A 1 255 ? 18.300 -20.749 -29.926 1.00 94.31 255 LYS A CA 1
ATOM 2064 C C . LYS A 1 255 ? 18.279 -22.258 -29.674 1.00 94.31 255 LYS A C 1
ATOM 2066 O O . LYS A 1 255 ? 17.354 -22.758 -29.036 1.00 94.31 255 LYS A O 1
ATOM 2071 N N . LYS A 1 256 ? 19.296 -22.990 -30.145 1.00 94.81 256 LYS A N 1
ATOM 2072 C CA . LYS A 1 256 ? 19.433 -24.434 -29.882 1.00 94.81 256 LYS A CA 1
ATOM 2073 C C . LYS A 1 256 ? 19.685 -24.729 -28.401 1.00 94.81 256 LYS A C 1
ATOM 2075 O O . LYS A 1 256 ? 19.075 -25.652 -27.870 1.00 94.81 256 LYS A O 1
ATOM 2080 N N . LEU A 1 257 ? 20.544 -23.953 -27.736 1.00 93.81 257 LEU A N 1
ATOM 2081 C CA . LEU A 1 257 ? 20.831 -24.098 -26.304 1.00 93.81 257 LEU A CA 1
ATOM 2082 C C . LEU A 1 257 ? 19.598 -23.808 -25.444 1.00 93.81 257 LEU A C 1
ATOM 2084 O O . LEU A 1 257 ? 19.275 -24.599 -24.562 1.00 93.81 257 LEU A O 1
ATOM 2088 N N . VAL A 1 258 ? 18.872 -22.729 -25.741 1.00 92.00 258 VAL A N 1
ATOM 2089 C CA . VAL A 1 258 ? 17.610 -22.397 -25.065 1.00 92.00 258 VAL A CA 1
ATOM 2090 C C . VAL A 1 258 ? 16.585 -23.513 -25.269 1.00 92.00 258 VAL A C 1
ATOM 2092 O O . VAL A 1 258 ? 15.965 -23.959 -24.306 1.00 92.00 258 VAL A O 1
ATOM 2095 N N . GLY A 1 259 ? 16.446 -24.024 -26.497 1.00 92.38 259 GLY A N 1
ATOM 2096 C CA . GLY A 1 259 ? 15.562 -25.153 -26.793 1.00 92.38 259 GLY A CA 1
ATOM 2097 C C . GLY A 1 259 ? 15.903 -26.409 -25.985 1.00 92.38 259 GLY A C 1
ATOM 2098 O O . GLY A 1 259 ? 15.011 -27.025 -25.404 1.00 92.38 259 GLY A O 1
ATOM 2099 N N . LEU A 1 260 ? 17.191 -26.752 -25.886 1.00 91.06 260 LEU A N 1
ATOM 2100 C CA . LEU A 1 260 ? 17.664 -27.871 -25.069 1.00 91.06 260 LEU A CA 1
ATOM 2101 C C . LEU A 1 260 ? 17.339 -27.665 -23.583 1.00 91.06 260 LEU A C 1
ATOM 2103 O O . LEU A 1 260 ? 16.846 -28.581 -22.929 1.00 91.06 260 LEU A O 1
ATOM 2107 N N . LEU A 1 261 ? 17.573 -26.460 -23.061 1.00 89.38 261 LEU A N 1
ATOM 2108 C CA . LEU A 1 261 ? 17.334 -26.119 -21.659 1.00 89.38 261 LEU A CA 1
ATOM 2109 C C . LEU A 1 261 ? 15.848 -26.240 -21.290 1.00 89.38 261 LEU A C 1
ATOM 2111 O O . LEU A 1 261 ? 15.502 -26.801 -20.248 1.00 89.38 261 LEU A O 1
ATOM 2115 N N . VAL A 1 262 ? 14.967 -25.781 -22.181 1.00 88.75 262 VAL A N 1
ATOM 2116 C CA . VAL A 1 262 ? 13.514 -25.938 -22.041 1.00 88.75 262 VAL A CA 1
ATOM 2117 C C . VAL A 1 262 ? 13.114 -27.415 -22.031 1.00 88.75 262 VAL A C 1
ATOM 2119 O O . VAL A 1 262 ? 12.295 -27.816 -21.206 1.00 88.75 262 VAL A O 1
ATOM 2122 N N . GLU A 1 263 ? 13.684 -28.238 -22.911 1.00 91.50 263 GLU A N 1
ATOM 2123 C CA . GLU A 1 263 ? 13.344 -29.661 -22.982 1.00 91.50 263 GLU A CA 1
ATOM 2124 C C . GLU A 1 263 ? 13.841 -30.438 -21.752 1.00 91.50 263 GLU A C 1
ATOM 2126 O O . GLU A 1 263 ? 13.096 -31.236 -21.186 1.00 91.50 263 GLU A O 1
ATOM 2131 N N . MET A 1 264 ? 15.042 -30.130 -21.253 1.00 89.69 264 MET A N 1
ATOM 2132 C CA . MET A 1 264 ? 15.557 -30.683 -19.992 1.00 89.69 264 MET A CA 1
ATOM 2133 C C . MET A 1 264 ? 14.637 -30.355 -18.810 1.00 89.69 264 MET A C 1
ATOM 2135 O O . MET A 1 264 ? 14.331 -31.231 -18.000 1.00 89.69 264 MET A O 1
ATOM 2139 N N . LYS A 1 265 ? 14.135 -29.116 -18.738 1.00 86.75 265 LYS A N 1
ATOM 2140 C CA . LYS A 1 265 ? 13.167 -28.705 -17.714 1.00 86.75 265 LYS A CA 1
ATOM 2141 C C . LYS A 1 265 ? 11.857 -29.494 -17.810 1.00 86.75 265 LYS A C 1
ATOM 2143 O O . LYS A 1 265 ? 11.343 -29.938 -16.786 1.00 86.75 265 LYS A O 1
ATOM 2148 N N . LYS A 1 266 ? 11.326 -29.716 -19.021 1.00 89.19 266 LYS A N 1
ATOM 2149 C CA . LYS A 1 266 ? 10.116 -30.539 -19.226 1.00 89.19 266 LYS A CA 1
ATOM 2150 C C . LYS A 1 266 ? 10.310 -31.995 -18.808 1.00 89.19 266 LYS A C 1
ATOM 2152 O O . LYS A 1 266 ? 9.380 -32.591 -18.277 1.00 89.19 266 LYS A O 1
ATOM 2157 N N . GLN A 1 267 ? 11.504 -32.550 -19.007 1.00 91.69 267 GLN A N 1
ATOM 2158 C CA . GLN A 1 267 ? 11.853 -33.906 -18.565 1.00 91.69 267 GLN A CA 1
ATOM 2159 C C . GLN A 1 267 ? 12.059 -34.020 -17.041 1.00 91.69 267 GLN A C 1
ATOM 2161 O O . GLN A 1 267 ? 12.434 -35.080 -16.547 1.00 91.69 267 GLN A O 1
ATOM 2166 N N . GLY A 1 268 ? 11.803 -32.950 -16.279 1.00 86.56 268 GLY A N 1
ATOM 2167 C CA . GLY A 1 268 ? 11.918 -32.941 -14.821 1.00 86.56 268 GLY A CA 1
ATOM 2168 C C . GLY A 1 268 ? 13.350 -32.769 -14.316 1.00 86.56 268 GLY A C 1
ATOM 2169 O O . GLY A 1 268 ? 13.605 -32.967 -13.128 1.00 86.56 268 GLY A O 1
ATOM 2170 N N . TYR A 1 269 ? 14.294 -32.395 -15.187 1.00 88.19 269 TYR A N 1
ATOM 2171 C CA . TYR A 1 269 ? 15.660 -32.108 -14.771 1.00 88.19 269 TYR A CA 1
ATOM 2172 C C . TYR A 1 269 ? 15.706 -30.772 -14.005 1.00 88.19 269 TYR A C 1
ATOM 2174 O O . TYR A 1 269 ? 15.202 -29.766 -14.513 1.00 88.19 269 TYR A O 1
ATOM 2182 N N . PRO A 1 270 ? 16.316 -30.707 -12.806 1.00 84.94 270 PRO A N 1
ATOM 2183 C CA . PRO A 1 270 ? 16.325 -29.505 -11.970 1.00 84.94 270 PRO A CA 1
ATOM 2184 C C . PRO A 1 270 ? 17.408 -28.514 -12.432 1.00 84.94 270 PRO A C 1
ATOM 2186 O O . PRO A 1 270 ? 18.381 -28.252 -11.720 1.00 84.94 270 PRO A O 1
ATOM 2189 N N . VAL A 1 271 ? 17.253 -27.984 -13.649 1.00 82.38 271 VAL A N 1
ATOM 2190 C CA . VAL A 1 271 ? 18.218 -27.096 -14.317 1.00 82.38 271 VAL A CA 1
ATOM 2191 C C . VAL A 1 271 ? 18.547 -25.878 -13.451 1.00 82.38 271 VAL A C 1
ATOM 2193 O O . VAL A 1 271 ? 19.722 -25.604 -13.208 1.00 82.38 271 VAL A O 1
ATOM 2196 N N . GLU A 1 272 ? 17.531 -25.183 -12.936 1.00 79.38 272 GLU A N 1
ATOM 2197 C CA . GLU A 1 272 ? 17.700 -23.964 -12.139 1.00 79.38 272 GLU A CA 1
ATOM 2198 C C . GLU A 1 272 ? 18.481 -24.235 -10.844 1.00 79.38 272 GLU A C 1
ATOM 2200 O O . GLU A 1 272 ? 19.425 -23.518 -10.517 1.00 79.38 272 GLU A O 1
ATOM 2205 N N . GLN A 1 273 ? 18.175 -25.338 -10.155 1.00 80.75 273 GLN A N 1
ATOM 2206 C CA . GLN A 1 273 ? 18.851 -25.701 -8.905 1.00 80.75 273 GLN A CA 1
ATOM 2207 C C . GLN A 1 273 ? 20.322 -26.069 -9.129 1.00 80.75 273 GLN A C 1
ATOM 2209 O O . GLN A 1 273 ? 21.165 -25.840 -8.261 1.00 80.75 273 GLN A O 1
ATOM 2214 N N . ILE A 1 274 ? 20.645 -26.685 -10.270 1.00 81.12 274 ILE A N 1
ATOM 2215 C CA . ILE A 1 274 ? 22.024 -27.032 -10.627 1.00 81.12 274 ILE A CA 1
ATOM 2216 C C . ILE A 1 274 ? 22.806 -25.771 -11.003 1.00 81.12 274 ILE A C 1
ATOM 2218 O O . ILE A 1 274 ? 23.930 -25.602 -10.527 1.00 81.12 274 ILE A O 1
ATOM 2222 N N . TYR A 1 275 ? 22.206 -24.878 -11.791 1.00 79.75 275 TYR A N 1
ATOM 2223 C CA . TYR A 1 275 ? 22.795 -23.595 -12.173 1.00 79.75 275 TYR A CA 1
ATOM 2224 C C . TYR A 1 275 ? 23.123 -22.739 -10.939 1.00 79.75 275 TYR A C 1
ATOM 2226 O O . TYR A 1 275 ? 24.271 -22.327 -10.749 1.00 79.75 275 TYR A O 1
ATOM 2234 N N . GLU A 1 276 ? 22.166 -22.586 -10.022 1.00 79.06 276 GLU A N 1
ATOM 2235 C CA . GLU A 1 276 ? 22.356 -21.868 -8.757 1.00 79.06 276 GLU A CA 1
ATOM 2236 C C . GLU A 1 276 ? 23.458 -22.492 -7.893 1.00 79.06 276 GLU A C 1
ATOM 2238 O O . GLU A 1 276 ? 24.313 -21.773 -7.369 1.00 79.06 276 GLU A O 1
ATOM 2243 N N . LYS A 1 277 ? 23.499 -23.828 -7.772 1.00 78.25 277 LYS A N 1
ATOM 2244 C CA . LYS A 1 277 ? 24.535 -24.555 -7.010 1.00 78.25 277 LYS A CA 1
ATOM 2245 C C . LYS A 1 277 ? 25.935 -24.418 -7.611 1.00 78.25 277 LYS A C 1
ATOM 2247 O O . LYS A 1 277 ? 26.915 -24.480 -6.867 1.00 78.25 277 LYS A O 1
ATOM 2252 N N . GLN A 1 278 ? 26.061 -24.276 -8.929 1.00 73.44 278 GLN A N 1
ATOM 2253 C CA . GLN A 1 278 ? 27.360 -24.080 -9.579 1.00 73.44 278 GLN A CA 1
ATOM 2254 C C . GLN A 1 278 ? 27.839 -22.626 -9.476 1.00 73.44 278 GLN A C 1
ATOM 2256 O O . GLN A 1 278 ? 29.003 -22.396 -9.148 1.00 73.44 278 GLN A O 1
ATOM 2261 N N . ILE A 1 279 ? 26.946 -21.644 -9.618 1.00 65.44 279 ILE A N 1
ATOM 2262 C CA . ILE A 1 279 ? 27.288 -20.219 -9.460 1.00 65.44 279 ILE A CA 1
ATOM 2263 C C . ILE A 1 279 ? 27.642 -19.880 -8.014 1.00 65.44 279 ILE A C 1
ATOM 2265 O O . ILE A 1 279 ? 28.617 -19.173 -7.758 1.00 65.44 279 ILE A O 1
ATOM 2269 N N . SER A 1 280 ? 26.907 -20.424 -7.045 1.00 57.41 280 SER A N 1
ATOM 2270 C CA . SER A 1 280 ? 27.201 -20.213 -5.621 1.00 57.41 280 SER A CA 1
ATOM 2271 C C . SER A 1 280 ? 28.515 -20.868 -5.171 1.00 57.41 280 SER A C 1
ATOM 2273 O O . SER A 1 280 ? 29.131 -20.402 -4.213 1.00 57.41 280 SER A O 1
ATOM 2275 N N . LYS A 1 281 ? 29.021 -21.886 -5.885 1.00 57.44 281 LYS A N 1
ATOM 2276 C CA . LYS A 1 281 ? 30.386 -22.407 -5.679 1.00 57.44 281 LYS A CA 1
ATOM 2277 C C . LYS A 1 281 ? 31.468 -21.487 -6.253 1.00 57.44 281 LYS A C 1
ATOM 2279 O O . LYS A 1 281 ? 32.543 -21.422 -5.669 1.00 57.44 281 LYS A O 1
ATOM 2284 N N . SER A 1 282 ? 31.179 -20.754 -7.330 1.00 51.69 282 SER A N 1
ATOM 2285 C CA . SER A 1 282 ? 32.105 -19.786 -7.937 1.00 51.69 282 SER A CA 1
ATOM 2286 C C . SER A 1 282 ? 32.176 -18.443 -7.194 1.00 51.69 282 SER A C 1
ATOM 2288 O O . SER A 1 282 ? 33.139 -17.707 -7.376 1.00 51.69 282 SER A O 1
ATOM 2290 N N . LYS A 1 283 ? 31.183 -18.106 -6.360 1.00 50.34 283 LYS A N 1
ATOM 2291 C CA . LYS A 1 283 ? 31.086 -16.818 -5.641 1.00 50.34 283 LYS A CA 1
ATOM 2292 C C . LYS A 1 283 ? 31.670 -16.823 -4.217 1.00 50.34 283 LYS A C 1
ATOM 2294 O O . LYS A 1 283 ? 31.399 -15.898 -3.457 1.00 50.34 283 LYS A O 1
ATOM 2299 N N . ARG A 1 284 ? 32.454 -17.834 -3.816 1.00 47.47 284 ARG A N 1
ATOM 2300 C CA . ARG A 1 284 ? 32.871 -17.985 -2.404 1.00 47.47 284 ARG A CA 1
ATOM 2301 C C . ARG A 1 284 ? 33.804 -16.908 -1.832 1.00 47.47 284 ARG A C 1
ATOM 2303 O O . ARG A 1 284 ? 33.979 -16.928 -0.623 1.00 47.47 284 ARG A O 1
ATOM 2310 N N . ASP A 1 285 ? 34.266 -15.932 -2.612 1.00 48.62 285 ASP A N 1
ATOM 2311 C CA . ASP A 1 285 ? 35.048 -14.795 -2.092 1.00 48.62 285 ASP A CA 1
ATOM 2312 C C . ASP A 1 285 ? 34.397 -13.417 -2.318 1.00 48.62 285 ASP A C 1
ATOM 2314 O O . ASP A 1 285 ? 35.087 -12.398 -2.340 1.00 48.62 285 ASP A O 1
ATOM 2318 N N . ILE A 1 286 ? 33.068 -13.333 -2.471 1.00 49.50 286 ILE A N 1
ATOM 2319 C CA . ILE A 1 286 ? 32.387 -12.030 -2.564 1.00 49.50 286 ILE A CA 1
ATOM 2320 C C . ILE A 1 286 ? 31.325 -11.903 -1.466 1.00 49.50 286 ILE A C 1
ATOM 2322 O O . ILE A 1 286 ? 30.309 -12.593 -1.454 1.00 49.50 286 ILE A O 1
ATOM 2326 N N . SER A 1 287 ? 31.623 -10.995 -0.534 1.00 39.72 287 SER A N 1
ATOM 2327 C CA . SER A 1 287 ? 30.822 -10.541 0.610 1.00 39.72 287 SER A CA 1
ATOM 2328 C C . SER A 1 287 ? 29.322 -10.349 0.298 1.00 39.72 287 SER A C 1
ATOM 2330 O O . SER A 1 287 ? 28.977 -9.881 -0.795 1.00 39.72 287 SER A O 1
ATOM 2332 N N . PRO A 1 288 ? 28.412 -10.656 1.246 1.00 40.97 288 PRO A N 1
ATOM 2333 C CA . PRO A 1 288 ? 26.972 -10.547 1.039 1.00 40.97 288 PRO A CA 1
ATOM 2334 C C . PRO A 1 288 ? 26.561 -9.072 0.946 1.00 40.97 288 PRO A C 1
ATOM 2336 O O . PRO A 1 288 ? 26.516 -8.355 1.943 1.00 40.97 288 PRO A O 1
ATOM 2339 N N . GLY A 1 289 ? 26.272 -8.618 -0.272 1.00 47.28 289 GLY A N 1
ATOM 2340 C CA . GLY A 1 289 ? 25.833 -7.245 -0.548 1.00 47.28 289 GLY A CA 1
ATOM 2341 C C . GLY A 1 289 ? 26.057 -6.772 -1.984 1.00 47.28 289 GLY A C 1
ATOM 2342 O O . GLY A 1 289 ? 25.558 -5.717 -2.356 1.00 47.28 289 GLY A O 1
ATOM 2343 N N . SER A 1 290 ? 26.772 -7.543 -2.804 1.00 40.25 290 SER A N 1
ATOM 2344 C CA . SER A 1 290 ? 27.037 -7.205 -4.203 1.00 40.25 290 SER A CA 1
ATOM 2345 C C . SER A 1 290 ? 26.212 -8.092 -5.136 1.00 40.25 290 SER A C 1
ATOM 2347 O O . SER A 1 290 ? 26.616 -9.201 -5.495 1.00 40.25 290 SER A O 1
ATOM 2349 N N . TYR A 1 291 ? 25.017 -7.623 -5.492 1.00 42.62 291 TYR A N 1
ATOM 2350 C CA . TYR A 1 291 ? 24.284 -8.148 -6.637 1.00 42.62 291 TYR A CA 1
ATOM 2351 C C . TYR A 1 291 ? 24.864 -7.471 -7.883 1.00 42.62 291 TYR A C 1
ATOM 2353 O O . TYR A 1 291 ? 24.496 -6.348 -8.212 1.00 42.62 291 TYR A O 1
ATOM 2361 N N . VAL A 1 292 ? 25.852 -8.111 -8.512 1.00 47.97 292 VAL A N 1
ATOM 2362 C CA . VAL A 1 292 ? 26.257 -7.769 -9.880 1.00 47.97 292 VAL A CA 1
ATOM 2363 C C . VAL A 1 292 ? 25.396 -8.622 -10.797 1.00 47.97 292 VAL A C 1
ATOM 2365 O O . VAL A 1 292 ? 25.613 -9.829 -10.928 1.00 47.97 292 VAL A O 1
ATOM 2368 N N . GLU A 1 293 ? 24.362 -7.990 -11.333 1.00 36.16 293 GLU A N 1
ATOM 2369 C CA . GLU A 1 293 ? 23.512 -8.513 -12.392 1.00 36.16 293 GLU A CA 1
ATOM 2370 C C . GLU A 1 293 ? 24.108 -8.048 -13.726 1.00 36.16 293 GLU A C 1
ATOM 2372 O O . GLU A 1 293 ? 23.657 -7.080 -14.322 1.00 36.16 293 GLU A O 1
ATOM 2377 N N . ASP A 1 294 ? 25.178 -8.713 -14.168 1.00 44.47 294 ASP A N 1
ATOM 2378 C CA . ASP A 1 294 ? 25.709 -8.561 -15.531 1.00 44.47 294 ASP A CA 1
ATOM 2379 C C . ASP A 1 294 ? 24.958 -9.516 -16.472 1.00 44.47 294 ASP A C 1
ATOM 2381 O O . ASP A 1 294 ? 25.529 -10.440 -17.055 1.00 44.47 294 ASP A O 1
ATOM 2385 N N . THR A 1 295 ? 23.646 -9.318 -16.594 1.00 37.56 295 THR A N 1
ATOM 2386 C CA . THR A 1 295 ? 22.853 -9.953 -17.651 1.00 37.56 295 THR A CA 1
ATOM 2387 C C . THR A 1 295 ? 21.959 -8.915 -18.298 1.00 37.56 295 THR A C 1
ATOM 2389 O O . THR A 1 295 ? 20.970 -8.468 -17.726 1.00 37.56 295 THR A O 1
ATOM 2392 N N . ASP A 1 296 ? 22.360 -8.560 -19.512 1.00 41.62 296 ASP A N 1
ATOM 2393 C CA . ASP A 1 296 ? 21.717 -7.687 -20.489 1.00 41.62 296 ASP A CA 1
ATOM 2394 C C . ASP A 1 296 ? 20.432 -8.335 -21.046 1.00 41.62 296 ASP A C 1
ATOM 2396 O O . ASP A 1 296 ? 20.296 -8.590 -22.241 1.00 41.62 296 ASP A O 1
ATOM 2400 N N . ASN A 1 297 ? 19.502 -8.689 -20.155 1.00 41.69 297 ASN A N 1
ATOM 2401 C CA . ASN A 1 297 ? 18.207 -9.244 -20.520 1.00 41.69 297 ASN A CA 1
ATOM 2402 C C . ASN A 1 297 ? 17.145 -8.164 -20.344 1.00 41.69 297 ASN A C 1
ATOM 2404 O O . ASN A 1 297 ? 16.648 -7.915 -19.247 1.00 41.69 297 ASN A O 1
ATOM 2408 N N . GLU A 1 298 ? 16.787 -7.544 -21.464 1.00 39.44 298 GLU A N 1
ATOM 2409 C CA . GLU A 1 298 ? 15.533 -6.822 -21.617 1.00 39.44 298 GLU A CA 1
ATOM 2410 C C . GLU A 1 298 ? 14.372 -7.717 -21.160 1.00 39.44 298 GLU A C 1
ATOM 2412 O O . GLU A 1 298 ? 14.065 -8.749 -21.765 1.00 39.44 298 GLU A O 1
ATOM 2417 N N . ASP A 1 299 ? 13.721 -7.325 -20.071 1.00 40.81 299 ASP A N 1
ATOM 2418 C CA . ASP A 1 299 ? 12.550 -8.003 -19.535 1.00 40.81 299 ASP A CA 1
ATOM 2419 C C . ASP A 1 299 ? 11.345 -7.713 -20.456 1.00 40.81 299 ASP A C 1
ATOM 2421 O O . ASP A 1 299 ? 10.527 -6.820 -20.226 1.00 40.81 299 ASP A O 1
ATOM 2425 N N . LEU A 1 300 ? 11.227 -8.463 -21.559 1.00 48.25 300 LEU A N 1
ATOM 2426 C CA . LEU A 1 300 ? 10.016 -8.533 -22.382 1.00 48.25 300 LEU A CA 1
ATOM 2427 C C . LEU A 1 300 ? 8.923 -9.307 -21.630 1.00 48.25 300 LEU A C 1
ATOM 2429 O O . LEU A 1 300 ? 8.503 -10.389 -22.038 1.00 48.25 300 LEU A O 1
ATOM 2433 N N . VAL A 1 301 ? 8.405 -8.735 -20.544 1.00 46.62 301 VAL A N 1
ATOM 2434 C CA . VAL A 1 301 ? 7.170 -9.204 -19.906 1.00 46.62 301 VAL A CA 1
ATOM 2435 C C . VAL A 1 301 ? 6.049 -8.215 -20.203 1.00 46.62 301 VAL A C 1
ATOM 2437 O O . VAL A 1 301 ? 5.490 -7.566 -19.323 1.00 46.62 301 VAL A O 1
ATOM 2440 N N . SER A 1 302 ? 5.663 -8.137 -21.479 1.00 46.59 302 SER A N 1
ATOM 2441 C CA . SER A 1 302 ? 4.273 -7.823 -21.809 1.00 46.59 302 SER A CA 1
ATOM 2442 C C . SER A 1 302 ? 3.561 -9.144 -22.093 1.00 46.59 302 SER A C 1
ATOM 2444 O O . SER A 1 302 ? 3.774 -9.803 -23.109 1.00 46.59 302 SER A O 1
ATOM 2446 N N . GLY A 1 303 ? 2.738 -9.594 -21.144 1.00 57.09 303 GLY A N 1
ATOM 2447 C CA . GLY A 1 303 ? 1.756 -10.635 -21.441 1.00 57.09 303 GLY A CA 1
ATOM 2448 C C . GLY A 1 303 ? 0.860 -10.193 -22.606 1.00 57.09 303 GLY A C 1
ATOM 2449 O O . GLY A 1 303 ? 0.740 -8.998 -22.878 1.00 57.09 303 GLY A O 1
ATOM 2450 N N . ARG A 1 304 ? 0.212 -11.147 -23.296 1.00 49.59 304 ARG A N 1
ATOM 2451 C CA . ARG A 1 304 ? -0.750 -10.833 -24.370 1.00 49.59 304 ARG A CA 1
ATOM 2452 C C . ARG A 1 304 ? -1.723 -9.750 -23.897 1.00 49.59 304 ARG A C 1
ATOM 2454 O O . ARG A 1 304 ? -2.386 -9.926 -22.873 1.00 49.59 304 ARG A O 1
ATOM 2461 N N . ALA A 1 305 ? -1.806 -8.653 -24.649 1.00 59.44 305 ALA A N 1
ATOM 2462 C CA . ALA A 1 305 ? -2.774 -7.600 -24.391 1.00 59.44 305 ALA A CA 1
ATOM 2463 C C . ALA A 1 305 ? -4.181 -8.213 -24.339 1.00 59.44 305 ALA A C 1
ATOM 2465 O O . ALA A 1 305 ? -4.561 -8.980 -25.226 1.00 59.44 305 ALA A O 1
ATOM 2466 N N . LYS A 1 306 ? -4.949 -7.901 -23.289 1.00 64.88 306 LYS A N 1
ATOM 2467 C CA . LYS A 1 306 ? -6.388 -8.188 -23.295 1.00 64.88 306 LYS A CA 1
ATOM 2468 C C . LYS A 1 306 ? -6.991 -7.431 -24.478 1.00 64.88 306 LYS A C 1
ATOM 2470 O O . LYS A 1 306 ? -6.699 -6.248 -24.633 1.00 64.88 306 LYS A O 1
ATOM 2475 N N . GLU A 1 307 ? -7.805 -8.094 -25.297 1.00 64.56 307 GLU A N 1
ATOM 2476 C CA . GLU A 1 307 ? -8.588 -7.405 -26.324 1.00 64.56 307 GLU A CA 1
ATOM 2477 C C . GLU A 1 307 ? -9.483 -6.370 -25.637 1.00 64.56 307 GLU A C 1
ATOM 2479 O O . GLU A 1 307 ? -10.391 -6.710 -24.879 1.00 64.56 307 GLU A O 1
ATOM 2484 N N . VAL A 1 308 ? -9.184 -5.092 -25.862 1.00 70.38 308 VAL A N 1
ATOM 2485 C CA . VAL A 1 308 ? -10.024 -3.974 -25.436 1.00 70.38 308 VAL A CA 1
ATOM 2486 C C . VAL A 1 308 ? -10.684 -3.413 -26.687 1.00 70.38 308 VAL A C 1
ATOM 2488 O O . VAL A 1 308 ? -10.006 -3.121 -27.673 1.00 70.38 308 VAL A O 1
ATOM 2491 N N . ALA A 1 309 ? -12.010 -3.271 -26.656 1.00 75.81 309 ALA A N 1
ATOM 2492 C CA . ALA A 1 309 ? -12.757 -2.655 -27.742 1.00 75.81 309 ALA A CA 1
ATOM 2493 C C . ALA A 1 309 ? -12.254 -1.222 -27.977 1.00 75.81 309 ALA A C 1
ATOM 2495 O O . ALA A 1 309 ? -12.136 -0.424 -27.044 1.00 75.81 309 ALA A O 1
ATOM 2496 N N . LYS A 1 310 ? -11.947 -0.902 -29.237 1.00 71.75 310 LYS A N 1
ATOM 2497 C CA . LYS A 1 310 ? -11.476 0.426 -29.634 1.00 71.75 310 LYS A CA 1
ATOM 2498 C C . LYS A 1 310 ? -12.570 1.462 -29.318 1.00 71.75 310 LYS A C 1
ATOM 2500 O O . LYS A 1 310 ? -13.728 1.214 -29.657 1.00 71.75 310 LYS A O 1
ATOM 2505 N N . PRO A 1 311 ? -12.248 2.600 -28.679 1.00 78.69 311 PRO A N 1
ATOM 2506 C CA . PRO A 1 311 ? -13.241 3.624 -28.376 1.00 78.69 311 PRO A CA 1
ATOM 2507 C C . PRO A 1 311 ? -13.885 4.144 -29.667 1.00 78.69 311 PRO A C 1
ATOM 2509 O O . PRO A 1 311 ? -13.208 4.324 -30.680 1.00 78.69 311 PRO A O 1
ATOM 2512 N N . ALA A 1 312 ? -15.197 4.391 -29.617 1.00 77.75 312 ALA A N 1
ATOM 2513 C CA . ALA A 1 312 ? -15.998 4.784 -30.779 1.00 77.75 312 ALA A CA 1
ATOM 2514 C C . ALA A 1 312 ? -15.565 6.122 -31.404 1.00 77.75 312 ALA A C 1
ATOM 2516 O O . ALA A 1 312 ? -15.850 6.380 -32.570 1.00 77.75 312 ALA A O 1
ATOM 2517 N N . ILE A 1 313 ? -14.875 6.974 -30.642 1.00 77.69 313 ILE A N 1
ATOM 2518 C CA . ILE A 1 313 ? -14.426 8.289 -31.089 1.00 77.69 313 ILE A CA 1
ATOM 2519 C C . ILE A 1 313 ? -12.950 8.433 -30.740 1.00 77.69 313 ILE A C 1
ATOM 2521 O O . ILE A 1 313 ? -12.562 8.431 -29.573 1.00 77.69 313 ILE A O 1
ATOM 2525 N N . ILE A 1 314 ? -12.134 8.558 -31.781 1.00 75.50 314 ILE A N 1
ATOM 2526 C CA . ILE A 1 314 ? -10.716 8.891 -31.686 1.00 75.50 314 ILE A CA 1
ATOM 2527 C C . ILE A 1 314 ? -10.601 10.353 -32.115 1.00 75.50 314 ILE A C 1
ATOM 2529 O O . ILE A 1 314 ? -10.954 10.659 -33.259 1.00 75.50 314 ILE A O 1
ATOM 2533 N N . PRO A 1 315 ? -10.135 11.259 -31.242 1.00 74.25 315 PRO A N 1
ATOM 2534 C CA . PRO A 1 315 ? -9.863 12.633 -31.632 1.00 74.25 315 PRO A CA 1
ATOM 2535 C C . PRO A 1 315 ? -8.844 12.639 -32.775 1.00 74.25 315 PRO A C 1
ATOM 2537 O O . PRO A 1 315 ? -7.754 12.078 -32.647 1.00 74.25 315 PRO A O 1
ATOM 2540 N N . LYS A 1 316 ? -9.206 13.234 -33.912 1.00 73.12 316 LYS A N 1
ATOM 2541 C CA . LYS A 1 316 ? -8.267 13.451 -35.013 1.00 73.12 316 LYS A CA 1
ATOM 2542 C C . LYS A 1 316 ? -7.443 14.692 -34.691 1.00 73.12 316 LYS A C 1
ATOM 2544 O O . LYS A 1 316 ? -8.004 15.740 -34.385 1.00 73.12 316 LYS A O 1
ATOM 2549 N N . LEU A 1 317 ? -6.122 14.557 -34.752 1.00 68.38 317 LEU A N 1
ATOM 2550 C CA . LEU A 1 317 ? -5.210 15.688 -34.658 1.00 68.38 317 LEU A CA 1
ATOM 2551 C C . LEU A 1 317 ? -5.356 16.519 -35.943 1.00 68.38 317 LEU A C 1
ATOM 2553 O O . LEU A 1 317 ? -4.945 16.077 -37.016 1.00 68.38 317 LEU A O 1
ATOM 2557 N N . ASN A 1 318 ? -5.986 17.691 -35.848 1.00 67.25 318 ASN A N 1
ATOM 2558 C CA . ASN A 1 318 ? -6.096 18.626 -36.964 1.00 67.25 318 ASN A CA 1
ATOM 2559 C C . ASN A 1 318 ? -4.760 19.362 -37.121 1.00 67.25 318 ASN A C 1
ATOM 2561 O O . ASN A 1 318 ? -4.488 20.331 -36.424 1.00 67.25 318 ASN A O 1
ATOM 2565 N N . LEU A 1 319 ? -3.921 18.892 -38.045 1.00 66.38 319 LEU A N 1
ATOM 2566 C CA . LEU A 1 319 ? -2.637 19.523 -38.383 1.00 66.38 319 LEU A CA 1
ATOM 2567 C C . LEU A 1 319 ? -2.791 20.815 -39.215 1.00 66.38 319 LEU A C 1
ATOM 2569 O O . LEU A 1 319 ? -1.791 21.426 -39.571 1.00 66.38 319 LEU A O 1
ATOM 2573 N N . GLY A 1 320 ? -4.024 21.218 -39.546 1.00 61.94 320 GLY A N 1
ATOM 2574 C CA . GLY A 1 320 ? -4.313 22.371 -40.408 1.00 61.94 320 GLY A CA 1
ATOM 2575 C C . GLY A 1 320 ? -4.113 23.741 -39.754 1.00 61.94 320 GLY A C 1
ATOM 2576 O O . GLY A 1 320 ? -3.917 24.711 -40.475 1.00 61.94 320 GLY A O 1
ATOM 2577 N N . ASP A 1 321 ? -4.100 23.813 -38.419 1.00 55.22 321 ASP A N 1
ATOM 2578 C CA . ASP A 1 321 ? -4.037 25.086 -37.679 1.00 55.22 321 ASP A CA 1
ATOM 2579 C C . ASP A 1 321 ? -2.650 25.372 -37.081 1.00 55.22 321 ASP A C 1
ATOM 2581 O O . ASP A 1 321 ? -2.477 26.309 -36.301 1.00 55.22 321 ASP A O 1
ATOM 2585 N N . ILE A 1 322 ? -1.633 24.579 -37.438 1.00 59.00 322 ILE A N 1
ATOM 2586 C CA . ILE A 1 322 ? -0.250 24.868 -37.050 1.00 59.00 322 ILE A CA 1
ATOM 2587 C C . ILE A 1 322 ? 0.288 25.926 -38.020 1.00 59.00 322 ILE A C 1
ATOM 2589 O O . ILE A 1 322 ? 0.911 25.604 -39.032 1.00 59.00 322 ILE A O 1
ATOM 2593 N N . GLN A 1 323 ? 0.036 27.203 -37.720 1.00 58.00 323 GLN A N 1
ATOM 2594 C CA . GLN A 1 323 ? 0.800 28.298 -38.313 1.00 58.00 323 GLN A CA 1
ATOM 2595 C C . GLN A 1 323 ? 2.245 28.183 -37.826 1.00 58.00 323 GLN A C 1
ATOM 2597 O O . GLN A 1 323 ? 2.562 28.432 -36.664 1.00 58.00 323 GLN A O 1
ATOM 2602 N N . VAL A 1 324 ? 3.124 27.749 -38.725 1.00 58.59 324 VAL A N 1
ATOM 2603 C CA . VAL A 1 324 ? 4.568 27.847 -38.530 1.00 58.59 324 VAL A CA 1
ATOM 2604 C C . VAL A 1 324 ? 4.948 29.299 -38.812 1.00 58.59 324 VAL A C 1
ATOM 2606 O O . VAL A 1 324 ? 5.310 29.648 -39.934 1.00 58.59 324 VAL A O 1
ATOM 2609 N N . ASP A 1 325 ? 4.833 30.158 -37.801 1.00 49.94 325 ASP A N 1
ATOM 2610 C CA . ASP A 1 325 ? 5.434 31.491 -37.837 1.00 49.94 325 ASP A CA 1
ATOM 2611 C C . ASP A 1 325 ? 6.958 31.318 -37.885 1.00 49.94 325 ASP A C 1
ATOM 2613 O O . ASP A 1 325 ? 7.606 31.075 -36.867 1.00 49.94 325 ASP A O 1
ATOM 2617 N N . GLY A 1 326 ? 7.543 31.369 -39.084 1.00 54.72 326 GLY A N 1
ATOM 2618 C CA . GLY A 1 326 ? 9.000 31.293 -39.216 1.00 54.72 326 GLY A CA 1
ATOM 2619 C C . GLY A 1 326 ? 9.585 30.919 -40.572 1.00 54.72 326 GLY A C 1
ATOM 2620 O O . GLY A 1 326 ? 10.806 30.930 -40.694 1.00 54.72 326 GLY A O 1
ATOM 2621 N N . LEU A 1 327 ? 8.787 30.622 -41.599 1.00 46.59 327 LEU A N 1
ATOM 2622 C CA . LEU A 1 327 ? 9.315 30.475 -42.961 1.00 46.59 327 LEU A CA 1
ATOM 2623 C C . LEU A 1 327 ? 8.944 31.702 -43.784 1.00 46.59 327 LEU A C 1
ATOM 2625 O O . LEU A 1 327 ? 7.976 31.716 -44.540 1.00 46.59 327 LEU A O 1
ATOM 2629 N N . SER A 1 328 ? 9.741 32.754 -43.592 1.00 43.84 328 SER A N 1
ATOM 2630 C CA . SER A 1 328 ? 9.804 33.869 -44.526 1.00 43.84 328 SER A CA 1
ATOM 2631 C C . SER A 1 328 ? 10.212 33.304 -45.886 1.00 43.84 328 SER A C 1
ATOM 2633 O O . SER A 1 328 ? 11.331 32.824 -46.061 1.00 43.84 328 SER A O 1
ATOM 2635 N N . ASN A 1 329 ? 9.267 33.317 -46.825 1.00 49.06 329 ASN A N 1
ATOM 2636 C CA . ASN A 1 329 ? 9.536 33.178 -48.246 1.00 49.06 329 ASN A CA 1
ATOM 2637 C C . ASN A 1 329 ? 10.487 34.304 -48.651 1.00 49.06 329 ASN A C 1
ATOM 2639 O O . ASN A 1 329 ? 10.036 35.430 -48.839 1.00 49.06 329 ASN A O 1
ATOM 2643 N N . ASP A 1 330 ? 11.773 33.997 -48.797 1.00 42.50 330 ASP A N 1
ATOM 2644 C CA . ASP A 1 330 ? 12.682 34.845 -49.558 1.00 42.50 330 ASP A CA 1
ATOM 2645 C C . ASP A 1 330 ? 12.932 34.192 -50.916 1.00 42.50 330 ASP A C 1
ATOM 2647 O O . ASP A 1 330 ? 13.602 33.169 -51.071 1.00 42.50 330 ASP A O 1
ATOM 2651 N N . SER A 1 331 ? 12.291 34.804 -51.903 1.00 51.69 331 SER A N 1
ATOM 2652 C CA . SER A 1 331 ? 12.460 34.592 -53.325 1.00 51.69 331 SER A CA 1
ATOM 2653 C C . SER A 1 331 ? 13.877 34.978 -53.754 1.00 51.69 331 SER A C 1
ATOM 2655 O O . SER A 1 331 ? 14.160 36.152 -53.974 1.00 51.69 331 SER A O 1
ATOM 2657 N N . TYR A 1 332 ? 14.750 33.991 -53.938 1.00 47.28 332 TYR A N 1
ATOM 2658 C CA . TYR A 1 332 ? 15.991 34.148 -54.702 1.00 47.28 332 TYR A CA 1
ATOM 2659 C C . TYR A 1 332 ? 16.177 32.961 -55.645 1.00 47.28 332 TYR A C 1
ATOM 2661 O O . TYR A 1 332 ? 17.079 32.152 -55.475 1.00 47.28 332 TYR A O 1
ATOM 2669 N N . LEU A 1 333 ? 15.291 32.845 -56.635 1.00 46.72 333 LEU A N 1
ATOM 2670 C CA . LEU A 1 333 ? 15.500 32.033 -57.839 1.00 46.72 333 LEU A CA 1
ATOM 2671 C C . LEU A 1 333 ? 14.836 32.722 -59.042 1.00 46.72 333 LEU A C 1
ATOM 2673 O O . LEU A 1 333 ? 13.948 32.188 -59.699 1.00 46.72 333 LEU A O 1
ATOM 2677 N N . SER A 1 334 ? 15.277 33.945 -59.311 1.00 46.00 334 SER A N 1
ATOM 2678 C CA . SER A 1 334 ? 15.160 34.583 -60.621 1.00 46.00 334 SER A CA 1
ATOM 2679 C C . SER A 1 334 ? 16.542 35.123 -60.961 1.00 46.00 334 SER A C 1
ATOM 2681 O O . SER A 1 334 ? 16.868 36.236 -60.563 1.00 46.00 334 SER A O 1
ATOM 2683 N N . ASP A 1 335 ? 17.364 34.230 -61.514 1.00 42.25 335 ASP A N 1
ATOM 2684 C CA . ASP A 1 335 ? 18.509 34.460 -62.409 1.00 42.25 335 ASP A CA 1
ATOM 2685 C C . ASP A 1 335 ? 19.508 33.304 -62.242 1.00 42.25 335 ASP A C 1
ATOM 2687 O O . ASP A 1 335 ? 20.361 33.339 -61.357 1.00 42.25 335 ASP A O 1
ATOM 2691 N N . ILE A 1 336 ? 19.328 32.257 -63.061 1.00 40.22 336 ILE A N 1
ATOM 2692 C CA . ILE A 1 336 ? 20.341 31.443 -63.771 1.00 40.22 336 ILE A CA 1
ATOM 2693 C C . ILE A 1 336 ? 19.606 30.612 -64.826 1.00 40.22 336 ILE A C 1
ATOM 2695 O O . ILE A 1 336 ? 18.599 29.958 -64.466 1.00 40.22 336 ILE A O 1
#

Secondary structure (DSSP, 8-state):
---------------------------PPPTT----PPPPP----------------------------------------------SS-HHHHHHHHHHHHTT--SHHHHHHHHHHHHHHHHHH-TTTHHHHHHHHHHHHHHHHHHHHHHHHHHHHHHHHHHHHHHHHHHHHHHHHHHHHHHHHHHHHHHHHHHHHHHHHHHHHHHHHHHHT--GGGS---HHHHHHHHHHHHHHHHHHHHHHHHHHHHHHHHHHHHHHHHHHHHTT--HHHHHHHHHHHHTTTS-TT-------------PPPP--PPPS------GGG---TT-------S--

Organism: NCBI:txid5963

pLDDT: mean 70.3, std 24.61, range [27.5, 98.25]

Foldseek 3Di:
DDDDDDDDDDDDDDDDDDDDDDDDDDDDDDPPDDDDDDDDDDDDDDDDDDDDDDDDDDDDDDDDDDDDDDDDDDDDDDPPPPDPDDQPDDPVVLVVVLVVVCVVDDDVVVNVVSVVVSLLVVLVSDPPCSVVSVVVVVVVVVVVVVVVVVVVVVVVVVVVVVVVVVVVVVVVVVVVVVVVVVVVVVVVVVVVVVVVVVVVVVVVVVVVVVVVPDDPVPPDPDPVVVVVVVVVVVVVVVVVVVVVVVVVVVVVVVVVVVVVLVVCVVVVNPSVVVVVVVVVVVCVPDDPPDPPPPDPDDPPPDDPDDDDDDDPDDDDDDPPPPPPPPDDDDDDPDDD